Protein AF-A0A1F7WEH7-F1 (afdb_monomer_lite)

pLDDT: mean 80.63, std 25.45, range [29.42, 98.88]

Secondary structure (DSSP, 8-state):
--EEEEEEEEESSTTS-EEEEEEEEE-TTS-EEEEEEEE--GGG---HHHHHHTGGGSTTSPP--SSHHHHHHHHHHHHHHH-TTEEEEESSTTTTHHHHHHHHHHTTSS-TT-S-SS-EEHHHHHHHTTS-TT-SHHHHHHTTPPPPPSS----------------PPPPPTTSSSSS--------------------S----

Sequence (204 aa):
MKKVFSFDAETNGLWGKAFAIGALVYDEQGVEIARFVGRLPDTEVTDAWVRENVLPKIGDIPVTHADYDELLASFAEFYKANKMDADVIVHMGFIVEVKTLRDLHAAGLIGDWDAPYPLLDVSGNLQQAGEDPTSVDGYVKKHELSVGECGRRNAQPALRLRRRSRRLPPPDPQQVAHRSLGELHQQKPSARPSGTALSLFAQK

Structure (mmCIF, N/CA/C/O backbone):
data_AF-A0A1F7WEH7-F1
#
_entry.id   AF-A0A1F7WEH7-F1
#
loop_
_atom_site.group_PDB
_atom_site.id
_atom_site.type_symbol
_atom_site.label_atom_id
_atom_site.label_alt_id
_atom_site.label_comp_id
_atom_site.label_asym_id
_atom_site.label_entity_id
_atom_site.label_seq_id
_atom_site.pdbx_PDB_ins_code
_atom_site.Cartn_x
_atom_site.Cartn_y
_atom_site.Cartn_z
_atom_site.occupancy
_atom_site.B_iso_or_equiv
_atom_site.auth_seq_id
_atom_site.auth_comp_id
_atom_site.auth_asym_id
_atom_site.auth_atom_id
_atom_site.pdbx_PDB_model_num
ATOM 1 N N . MET A 1 1 ? -11.646 -2.246 20.537 1.00 76.00 1 MET A N 1
ATOM 2 C CA . MET A 1 1 ? -11.508 -1.912 19.102 1.00 76.00 1 MET A CA 1
ATOM 3 C C . MET A 1 1 ? -11.639 -3.193 18.304 1.00 76.00 1 MET A C 1
ATOM 5 O O . MET A 1 1 ? -11.680 -4.239 18.931 1.00 76.00 1 MET A O 1
ATOM 9 N N . LYS A 1 2 ? -11.769 -3.134 16.981 1.00 90.12 2 LYS A N 1
ATOM 10 C CA . LYS A 1 2 ? -11.495 -4.300 16.135 1.00 90.12 2 LYS A CA 1
ATOM 11 C C . LYS A 1 2 ? -9.993 -4.389 15.862 1.00 90.12 2 LYS A C 1
ATOM 13 O O . LYS A 1 2 ? -9.277 -3.416 16.095 1.00 90.12 2 LYS A O 1
ATOM 18 N N . LYS A 1 3 ? -9.542 -5.536 15.358 1.00 96.62 3 LYS A N 1
ATOM 19 C CA . LYS A 1 3 ? -8.229 -5.681 14.732 1.00 96.62 3 LYS A CA 1
ATOM 20 C C . LYS A 1 3 ? -8.086 -4.660 13.599 1.00 96.62 3 LYS A C 1
ATOM 22 O O . LYS A 1 3 ? -9.025 -4.470 12.829 1.00 96.62 3 LYS A O 1
ATOM 27 N N . VAL A 1 4 ? -6.927 -4.023 13.485 1.00 97.94 4 VAL A N 1
ATOM 28 C CA . VAL A 1 4 ? -6.639 -3.029 12.441 1.00 97.94 4 VAL A CA 1
ATOM 29 C C . VAL A 1 4 ? -5.527 -3.552 11.549 1.00 97.94 4 VAL A C 1
ATOM 31 O O . VAL A 1 4 ? -4.489 -3.980 12.046 1.00 97.94 4 VAL A O 1
ATOM 34 N N . PHE A 1 5 ? -5.736 -3.501 10.238 1.00 98.25 5 PHE A N 1
ATOM 35 C CA . PHE A 1 5 ? -4.710 -3.740 9.228 1.00 98.25 5 PHE A CA 1
ATOM 36 C C . PHE A 1 5 ? -4.467 -2.415 8.512 1.00 98.25 5 PHE A C 1
ATOM 38 O O . PHE A 1 5 ? -5.355 -1.935 7.817 1.00 98.25 5 PHE A O 1
ATOM 45 N N . SER A 1 6 ? -3.278 -1.839 8.648 1.00 97.75 6 SER A N 1
ATOM 46 C CA . SER A 1 6 ? -2.877 -0.647 7.898 1.00 97.75 6 SER A CA 1
ATOM 47 C C . SER A 1 6 ? -1.813 -1.005 6.873 1.00 97.75 6 SER A C 1
ATOM 49 O O . SER A 1 6 ? -0.911 -1.785 7.189 1.00 97.75 6 SER A O 1
ATOM 51 N N . PHE A 1 7 ? -1.897 -0.441 5.672 1.00 98.31 7 PHE A N 1
ATOM 52 C CA . PHE A 1 7 ? -0.802 -0.492 4.709 1.00 98.31 7 PHE A CA 1
ATOM 53 C C . PHE A 1 7 ? -0.679 0.801 3.916 1.00 98.31 7 PHE A C 1
ATOM 55 O O . PHE A 1 7 ? -1.634 1.563 3.801 1.00 98.31 7 PHE A O 1
ATOM 62 N N . ASP A 1 8 ? 0.520 1.009 3.397 1.00 97.31 8 ASP A N 1
ATOM 63 C CA . ASP A 1 8 ? 0.939 2.186 2.648 1.00 97.31 8 ASP A CA 1
ATOM 64 C C . ASP A 1 8 ? 1.973 1.747 1.604 1.00 97.31 8 ASP A C 1
ATOM 66 O O . ASP A 1 8 ? 2.744 0.803 1.850 1.00 97.31 8 ASP A O 1
ATOM 70 N N . ALA A 1 9 ? 1.966 2.374 0.429 1.00 97.62 9 ALA A N 1
ATOM 71 C CA . ALA A 1 9 ? 2.903 2.052 -0.636 1.00 97.62 9 ALA A CA 1
ATOM 72 C C . ALA A 1 9 ? 3.559 3.290 -1.255 1.00 97.62 9 ALA A C 1
ATOM 74 O O . ALA A 1 9 ? 2.914 4.269 -1.602 1.00 97.62 9 ALA A O 1
ATOM 75 N N . GLU A 1 10 ? 4.853 3.181 -1.539 1.00 97.44 10 GLU A N 1
ATOM 76 C CA . GLU A 1 10 ? 5.558 4.151 -2.373 1.00 97.44 10 GLU A CA 1
ATOM 77 C C . GLU A 1 10 ? 5.543 3.666 -3.823 1.00 97.44 10 GLU A C 1
ATOM 79 O O . GLU A 1 10 ? 5.861 2.505 -4.108 1.00 97.44 10 GLU A O 1
ATOM 84 N N . THR A 1 11 ? 5.175 4.543 -4.760 1.00 97.38 11 THR A N 1
ATOM 85 C CA . THR A 1 11 ? 4.950 4.187 -6.173 1.00 97.38 11 THR A CA 1
ATOM 86 C C . THR A 1 11 ? 5.841 4.955 -7.138 1.00 97.38 11 THR A C 1
ATOM 88 O O . THR A 1 11 ? 6.235 6.094 -6.898 1.00 97.38 11 THR A O 1
ATOM 91 N N . ASN A 1 12 ? 6.192 4.307 -8.252 1.00 96.25 12 ASN A N 1
ATOM 92 C CA . ASN A 1 12 ? 7.023 4.874 -9.311 1.00 96.25 12 ASN A CA 1
ATOM 93 C C . ASN A 1 12 ? 6.237 5.928 -10.120 1.00 96.25 12 ASN A C 1
ATOM 95 O O . ASN A 1 12 ? 5.736 5.659 -11.213 1.00 96.25 12 ASN A O 1
ATOM 99 N N . GLY A 1 13 ? 6.089 7.110 -9.525 1.00 95.56 13 GLY A N 1
ATOM 100 C CA . GLY A 1 13 ? 5.120 8.130 -9.905 1.00 95.56 13 GLY A CA 1
ATOM 101 C C . GLY A 1 13 ? 3.725 7.783 -9.377 1.00 95.56 13 GLY A C 1
ATOM 102 O O . GLY A 1 13 ? 3.433 6.626 -9.084 1.00 95.56 13 GLY A O 1
ATOM 103 N N . LEU A 1 14 ? 2.835 8.777 -9.317 1.00 92.81 14 LEU A N 1
ATOM 104 C CA . LEU A 1 14 ? 1.497 8.646 -8.716 1.00 92.81 14 LEU A CA 1
ATOM 105 C C . LEU A 1 14 ? 0.662 7.480 -9.289 1.00 92.81 14 LEU A C 1
ATOM 107 O O . LEU A 1 14 ? -0.150 6.897 -8.586 1.00 92.81 14 LEU A O 1
ATOM 111 N N . TRP A 1 15 ? 0.863 7.128 -10.561 1.00 94.19 15 TRP A N 1
ATOM 112 C CA . TRP A 1 15 ? 0.120 6.071 -11.263 1.00 94.19 15 TRP A CA 1
ATOM 113 C C . TRP A 1 15 ? 0.929 4.779 -11.455 1.00 94.19 15 TRP A C 1
ATOM 115 O O . TRP A 1 15 ? 0.491 3.865 -12.157 1.00 94.19 15 TRP A O 1
ATOM 125 N N . GLY A 1 16 ? 2.141 4.721 -10.904 1.00 95.62 16 GLY A N 1
ATOM 126 C CA . GLY A 1 16 ? 3.114 3.672 -11.170 1.00 95.62 16 GLY A CA 1
ATOM 127 C C . GLY A 1 16 ? 2.921 2.397 -10.360 1.00 95.62 16 GLY A C 1
ATOM 128 O O . GLY A 1 16 ? 2.002 2.237 -9.560 1.00 95.62 16 GLY A O 1
ATOM 129 N N . LYS A 1 17 ? 3.823 1.441 -10.579 1.00 97.56 17 LYS A N 1
ATOM 130 C CA . LYS A 1 17 ? 3.953 0.258 -9.721 1.00 97.56 17 LYS A CA 1
ATOM 131 C C . LYS A 1 17 ? 4.488 0.666 -8.350 1.00 97.56 17 LYS A C 1
ATOM 133 O O . LYS A 1 17 ? 5.338 1.554 -8.267 1.00 97.56 17 LYS A O 1
ATOM 138 N N . ALA A 1 18 ? 4.001 0.003 -7.305 1.00 98.00 18 ALA A N 1
ATOM 139 C CA . ALA A 1 18 ? 4.604 0.108 -5.983 1.00 98.00 18 ALA A CA 1
ATOM 140 C C . ALA A 1 18 ? 6.040 -0.430 -6.035 1.00 98.00 18 ALA A C 1
ATOM 142 O O . ALA A 1 18 ? 6.289 -1.488 -6.609 1.00 98.00 18 ALA A O 1
ATOM 143 N N . PHE A 1 19 ? 6.981 0.301 -5.452 1.00 98.19 19 PHE A N 1
ATOM 144 C CA . PHE A 1 19 ? 8.364 -0.145 -5.284 1.00 98.19 19 PHE A CA 1
ATOM 145 C C . PHE A 1 19 ? 8.735 -0.312 -3.809 1.00 98.19 19 PHE A C 1
ATOM 147 O O . PHE A 1 19 ? 9.750 -0.937 -3.511 1.00 98.19 19 PHE A O 1
ATOM 154 N N . ALA A 1 20 ? 7.909 0.185 -2.887 1.00 98.31 20 ALA A N 1
ATOM 155 C CA . ALA A 1 20 ? 7.947 -0.193 -1.483 1.00 98.31 20 ALA A CA 1
ATOM 156 C C . ALA A 1 20 ? 6.523 -0.329 -0.931 1.00 98.31 20 ALA A C 1
ATOM 158 O O . ALA A 1 20 ? 5.633 0.409 -1.341 1.00 98.31 20 ALA A O 1
ATOM 159 N N . ILE A 1 21 ? 6.306 -1.286 -0.029 1.00 98.50 21 ILE A N 1
ATOM 160 C CA . ILE A 1 21 ? 5.030 -1.517 0.658 1.00 98.50 21 ILE A CA 1
ATOM 161 C C . ILE A 1 21 ? 5.325 -1.766 2.137 1.00 98.50 21 ILE A C 1
ATOM 163 O O . ILE A 1 21 ? 6.075 -2.686 2.484 1.00 98.50 21 ILE A O 1
ATOM 167 N N . GLY A 1 22 ? 4.717 -0.971 3.011 1.00 97.88 22 GLY A N 1
ATOM 168 C CA . GLY A 1 22 ? 4.713 -1.181 4.454 1.00 97.88 22 GLY A CA 1
ATOM 169 C C . GLY A 1 22 ? 3.333 -1.626 4.921 1.00 97.88 22 GLY A C 1
ATOM 170 O O . GLY A 1 22 ? 2.327 -1.096 4.462 1.00 97.88 22 GLY A O 1
ATOM 171 N N . ALA A 1 23 ? 3.263 -2.585 5.846 1.00 98.25 23 ALA A N 1
ATOM 172 C CA . ALA A 1 23 ? 2.001 -2.917 6.503 1.00 98.25 23 ALA A CA 1
ATOM 173 C C . ALA A 1 23 ? 2.189 -3.289 7.972 1.00 98.25 23 ALA A C 1
ATOM 175 O O . ALA A 1 23 ? 3.187 -3.905 8.358 1.00 98.25 23 ALA A O 1
ATOM 176 N N . LEU A 1 24 ? 1.199 -2.934 8.785 1.00 97.62 24 LEU A N 1
ATOM 177 C CA . LEU A 1 24 ? 1.147 -3.204 10.216 1.00 97.62 24 LEU A CA 1
ATOM 178 C C . LEU A 1 24 ? -0.229 -3.737 10.591 1.00 97.62 24 LEU A C 1
ATOM 180 O O . LEU A 1 24 ? -1.253 -3.295 10.071 1.00 97.62 24 LEU A O 1
ATOM 184 N N . VAL A 1 25 ? -0.245 -4.675 11.531 1.00 98.19 25 VAL A N 1
ATOM 185 C CA . VAL A 1 25 ? -1.473 -5.265 12.054 1.00 98.19 25 VAL A CA 1
ATOM 186 C C . VAL A 1 25 ? -1.475 -5.111 13.561 1.00 98.19 25 VAL A C 1
ATOM 188 O O . VAL A 1 25 ? -0.535 -5.549 14.225 1.00 98.19 25 VAL A O 1
ATOM 191 N N . TYR A 1 26 ? -2.541 -4.524 14.088 1.00 97.12 26 TYR A N 1
ATOM 192 C CA . TYR A 1 26 ? -2.755 -4.327 15.515 1.00 97.12 26 TYR A CA 1
ATOM 193 C C . TYR A 1 26 ? -3.968 -5.126 15.987 1.00 97.12 26 TYR A C 1
ATOM 195 O O . TYR A 1 26 ? -4.974 -5.203 15.278 1.00 97.12 26 TYR A O 1
ATOM 203 N N . ASP A 1 27 ? -3.877 -5.724 17.173 1.00 96.88 27 ASP A N 1
ATOM 204 C CA . ASP A 1 27 ? -5.016 -6.369 17.832 1.00 96.88 27 ASP A CA 1
ATOM 205 C C . ASP A 1 27 ? -5.968 -5.350 18.487 1.00 96.88 27 ASP A C 1
ATOM 207 O O . ASP A 1 27 ? -5.765 -4.134 18.445 1.00 96.88 27 ASP A O 1
ATOM 211 N N . GLU A 1 28 ? -7.035 -5.840 19.118 1.00 95.44 28 GLU A N 1
ATOM 212 C CA . GLU A 1 28 ? -8.048 -4.998 19.754 1.00 95.44 28 GLU A CA 1
ATOM 213 C C . GLU A 1 28 ? -7.534 -4.221 20.979 1.00 95.44 28 GLU A C 1
ATOM 215 O O . GLU A 1 28 ? -8.236 -3.319 21.459 1.00 95.44 28 GLU A O 1
ATOM 220 N N . GLN A 1 29 ? -6.351 -4.576 21.494 1.00 94.94 29 GLN A N 1
ATOM 221 C CA . GLN A 1 29 ? -5.658 -3.905 22.594 1.00 94.94 29 GLN A CA 1
ATOM 222 C C . GLN A 1 29 ? -4.638 -2.871 22.092 1.00 94.94 29 GLN A C 1
ATOM 224 O O . GLN A 1 29 ? -4.036 -2.174 22.910 1.00 94.94 29 GLN A O 1
ATOM 229 N N . GLY A 1 30 ? -4.465 -2.733 20.774 1.00 91.81 30 GLY A N 1
ATOM 230 C CA . GLY A 1 30 ? -3.494 -1.822 20.175 1.00 91.81 30 GLY A CA 1
ATOM 231 C C . GLY A 1 30 ? -2.062 -2.359 20.199 1.00 91.81 30 GLY A C 1
ATOM 232 O O . GLY A 1 30 ? -1.117 -1.578 20.092 1.00 91.81 30 GLY A O 1
ATOM 233 N N . VAL A 1 31 ? -1.874 -3.674 20.343 1.00 94.50 31 VAL A N 1
ATOM 234 C CA . VAL A 1 31 ? -0.556 -4.314 20.254 1.00 94.50 31 VAL A CA 1
ATOM 235 C C . VAL A 1 31 ? -0.275 -4.690 18.803 1.00 94.50 31 VAL A C 1
ATOM 237 O O . VAL A 1 31 ? -1.109 -5.305 18.144 1.00 94.50 31 VAL A O 1
ATOM 240 N N . GLU A 1 32 ? 0.908 -4.333 18.296 1.00 95.69 32 GLU A N 1
ATOM 241 C CA . GLU A 1 32 ? 1.370 -4.769 16.972 1.00 95.69 32 GLU A CA 1
ATOM 242 C C . GLU A 1 32 ? 1.597 -6.291 16.981 1.00 95.69 32 GLU A C 1
ATOM 244 O O . GLU A 1 32 ? 2.460 -6.790 17.707 1.00 95.69 32 GLU A O 1
ATOM 249 N N . ILE A 1 33 ? 0.835 -7.027 16.171 1.00 97.00 33 ILE A N 1
ATOM 250 C CA . ILE A 1 33 ? 0.870 -8.497 16.090 1.00 97.00 33 ILE A CA 1
ATOM 251 C C . ILE A 1 33 ? 1.478 -9.022 14.785 1.00 97.00 33 ILE A C 1
ATOM 253 O O . ILE A 1 33 ? 1.876 -10.185 14.727 1.00 97.00 33 ILE A O 1
ATOM 257 N N . ALA A 1 34 ? 1.571 -8.189 13.745 1.00 97.75 34 ALA A N 1
ATOM 258 C CA . ALA A 1 34 ? 2.250 -8.534 12.499 1.00 97.75 34 ALA A CA 1
ATOM 259 C C . ALA A 1 34 ? 2.756 -7.287 11.761 1.00 97.75 34 ALA A C 1
ATOM 261 O O . ALA A 1 34 ? 2.193 -6.199 11.887 1.00 97.75 34 ALA A O 1
ATOM 262 N N . ARG A 1 35 ? 3.809 -7.472 10.958 1.00 97.56 35 ARG A N 1
ATOM 263 C CA . ARG A 1 35 ? 4.465 -6.426 10.167 1.00 97.56 35 ARG A CA 1
ATOM 264 C C . ARG A 1 35 ? 4.951 -6.981 8.834 1.00 97.56 35 ARG A C 1
ATOM 266 O O . ARG A 1 35 ? 5.485 -8.089 8.793 1.00 97.56 35 ARG A O 1
ATOM 273 N N . PHE A 1 36 ? 4.837 -6.173 7.787 1.00 98.25 36 PHE A N 1
ATOM 274 C CA . PHE A 1 36 ? 5.428 -6.406 6.474 1.00 98.25 36 PHE A CA 1
ATOM 275 C C . PHE A 1 36 ? 6.241 -5.189 6.035 1.00 98.25 36 PHE A C 1
ATOM 277 O O . PHE A 1 36 ? 5.815 -4.053 6.240 1.00 98.25 36 PHE A O 1
ATOM 284 N N . VAL A 1 37 ? 7.401 -5.440 5.427 1.00 97.81 37 VAL A N 1
ATOM 285 C CA . VAL A 1 37 ? 8.228 -4.418 4.775 1.00 97.81 37 VAL A CA 1
ATOM 286 C C . VAL A 1 37 ? 8.774 -5.007 3.476 1.00 97.81 37 VAL A C 1
ATOM 288 O O . VAL A 1 37 ? 9.642 -5.884 3.485 1.00 97.81 37 VAL A O 1
ATOM 291 N N . GLY A 1 38 ? 8.245 -4.531 2.357 1.00 97.88 38 GLY A N 1
ATOM 292 C CA . GLY A 1 38 ? 8.661 -4.894 1.010 1.00 97.88 38 GLY A CA 1
ATOM 293 C C . GLY A 1 38 ? 9.317 -3.706 0.315 1.00 97.88 38 GLY A C 1
ATOM 294 O O . GLY A 1 38 ? 8.774 -2.609 0.378 1.00 97.88 38 GLY A O 1
ATOM 295 N N . ARG A 1 39 ? 10.464 -3.901 -0.342 1.00 98.06 39 ARG A N 1
ATOM 296 C CA . ARG A 1 39 ? 11.134 -2.870 -1.146 1.00 98.06 39 ARG A CA 1
ATOM 297 C C . ARG A 1 39 ? 11.900 -3.496 -2.312 1.00 98.06 39 ARG A C 1
ATOM 299 O O . ARG A 1 39 ? 12.608 -4.486 -2.113 1.00 98.06 39 ARG A O 1
ATOM 306 N N . LEU A 1 40 ? 11.769 -2.890 -3.489 1.00 98.31 40 LEU A N 1
ATOM 307 C CA . LEU A 1 40 ? 12.516 -3.197 -4.711 1.00 98.31 40 LEU A CA 1
ATOM 308 C C . LEU A 1 40 ? 13.846 -2.429 -4.774 1.00 98.31 40 LEU A C 1
ATOM 310 O O . LEU A 1 40 ? 14.005 -1.421 -4.079 1.00 98.31 40 LEU A O 1
ATOM 314 N N . PRO A 1 41 ? 14.801 -2.851 -5.622 1.00 97.94 41 PRO A N 1
ATOM 315 C CA . PRO A 1 41 ? 15.996 -2.067 -5.898 1.00 97.94 41 PRO A CA 1
ATOM 316 C C . PRO A 1 41 ? 15.649 -0.689 -6.479 1.00 97.94 41 PRO A C 1
ATOM 318 O O . PRO A 1 41 ? 14.738 -0.561 -7.295 1.00 97.94 41 PRO A O 1
ATOM 321 N N . ASP A 1 42 ? 16.441 0.334 -6.150 1.00 97.06 42 ASP A N 1
ATOM 322 C CA . ASP A 1 42 ? 16.251 1.702 -6.666 1.00 97.06 42 ASP A CA 1
ATOM 323 C C . ASP A 1 42 ? 16.300 1.781 -8.203 1.00 97.06 42 ASP A C 1
ATOM 325 O O . ASP A 1 42 ? 15.761 2.713 -8.802 1.00 97.06 42 ASP A O 1
ATOM 329 N N . THR A 1 43 ? 16.916 0.791 -8.859 1.00 96.06 43 THR A N 1
ATOM 330 C CA . THR A 1 43 ? 16.948 0.667 -10.323 1.00 96.06 43 THR A CA 1
ATOM 331 C C . THR A 1 43 ? 15.566 0.455 -10.944 1.00 96.06 43 THR A C 1
ATOM 333 O O . THR A 1 43 ? 15.386 0.821 -12.103 1.00 96.06 43 THR A O 1
ATOM 336 N N . GLU A 1 44 ? 14.593 -0.058 -10.184 1.00 96.00 44 GLU A N 1
ATOM 337 C CA . GLU A 1 44 ? 13.204 -0.256 -10.628 1.00 96.00 44 GLU A CA 1
ATOM 338 C C . GLU A 1 44 ? 12.370 1.036 -10.589 1.00 96.00 44 GLU A C 1
ATOM 340 O O . GLU A 1 44 ? 11.299 1.123 -11.196 1.00 96.00 44 GLU A O 1
ATOM 345 N N . VAL A 1 45 ? 12.852 2.072 -9.897 1.00 96.88 45 VAL A N 1
ATOM 346 C CA . VAL A 1 45 ? 12.205 3.387 -9.868 1.00 96.88 45 VAL A CA 1
ATOM 347 C C . VAL A 1 45 ? 12.711 4.194 -11.048 1.00 96.88 45 VAL A C 1
ATOM 349 O O . VAL A 1 45 ? 13.907 4.442 -11.151 1.00 96.88 45 VAL A O 1
ATOM 352 N N . THR A 1 46 ? 11.829 4.634 -11.940 1.00 96.75 46 THR A N 1
ATOM 353 C CA . THR A 1 46 ? 12.191 5.363 -13.171 1.00 96.75 46 THR A CA 1
ATOM 354 C C . THR A 1 46 ? 11.761 6.824 -13.155 1.00 96.75 46 THR A C 1
ATOM 356 O O . THR A 1 46 ? 12.331 7.630 -13.884 1.00 96.75 46 THR A O 1
ATOM 359 N N . ASP A 1 47 ? 10.767 7.168 -12.343 1.00 98.00 47 ASP A N 1
ATOM 360 C CA . ASP A 1 47 ? 10.263 8.524 -12.193 1.00 98.00 47 ASP A CA 1
ATOM 361 C C . ASP A 1 47 ? 11.311 9.429 -11.525 1.00 98.00 47 ASP A C 1
ATOM 363 O O . ASP A 1 47 ? 11.861 9.113 -10.465 1.00 98.00 47 ASP A O 1
ATOM 367 N N . ALA A 1 48 ? 11.611 10.558 -12.171 1.00 97.38 48 ALA A N 1
ATOM 368 C CA . ALA A 1 48 ? 12.646 11.482 -11.714 1.00 97.38 48 ALA A CA 1
ATOM 369 C C . ALA A 1 48 ? 12.270 12.160 -10.391 1.00 97.38 48 ALA A C 1
ATOM 371 O O . ALA A 1 48 ? 13.110 12.283 -9.501 1.00 97.38 48 ALA A O 1
ATOM 372 N N . TRP A 1 49 ? 10.999 12.536 -10.232 1.00 97.00 49 TRP A N 1
ATOM 373 C CA . TRP A 1 49 ? 10.535 13.200 -9.022 1.00 97.00 49 TRP A CA 1
ATOM 374 C C . TRP A 1 49 ? 10.626 12.261 -7.816 1.00 97.00 49 TRP A C 1
ATOM 376 O O . TRP A 1 49 ? 11.112 12.669 -6.761 1.00 97.00 49 TRP A O 1
ATOM 386 N N . VAL A 1 50 ? 10.247 10.989 -7.977 1.00 96.94 50 VAL A N 1
ATOM 387 C CA . VAL A 1 50 ? 10.360 9.968 -6.919 1.00 96.94 50 VAL A CA 1
ATOM 388 C C . VAL A 1 50 ? 11.816 9.720 -6.534 1.00 96.94 50 VAL A C 1
ATOM 390 O O . VAL A 1 50 ? 12.135 9.656 -5.344 1.00 96.94 50 VAL A O 1
ATOM 393 N N . ARG A 1 51 ? 12.723 9.631 -7.514 1.00 97.12 51 ARG A N 1
ATOM 394 C CA . ARG A 1 51 ? 14.162 9.470 -7.248 1.00 97.12 51 ARG A CA 1
ATOM 395 C C . ARG A 1 51 ? 14.735 10.615 -6.415 1.00 97.12 51 ARG A C 1
ATOM 397 O O . ARG A 1 51 ? 15.559 10.374 -5.540 1.00 97.12 51 ARG A O 1
ATOM 404 N N . GLU A 1 52 ? 14.293 11.839 -6.677 1.00 97.25 52 GLU A N 1
ATOM 405 C CA . GLU A 1 52 ? 14.781 13.037 -5.991 1.00 97.25 52 GLU A CA 1
ATOM 406 C C . GLU A 1 52 ? 14.138 13.247 -4.612 1.00 97.25 52 GLU A C 1
ATOM 408 O O . GLU A 1 52 ? 14.805 13.722 -3.694 1.00 97.25 52 GLU A O 1
ATOM 413 N N . ASN A 1 53 ? 12.858 12.893 -4.443 1.00 96.00 53 ASN A N 1
ATOM 414 C CA . ASN A 1 53 ? 12.064 13.319 -3.282 1.00 96.00 53 ASN A CA 1
ATOM 415 C C . ASN A 1 53 ? 11.647 12.186 -2.335 1.00 96.00 53 ASN A C 1
ATOM 417 O O . ASN A 1 53 ? 11.355 12.460 -1.166 1.00 96.00 53 ASN A O 1
ATOM 421 N N . VAL A 1 54 ? 11.605 10.938 -2.812 1.00 94.81 54 VAL A N 1
ATOM 422 C CA . VAL A 1 54 ? 11.104 9.782 -2.048 1.00 94.81 54 VAL A CA 1
ATOM 423 C C . VAL A 1 54 ? 12.235 8.828 -1.682 1.00 94.81 54 VAL A C 1
ATOM 425 O O . VAL A 1 54 ? 12.422 8.547 -0.500 1.00 94.81 54 VAL A O 1
ATOM 428 N N . LEU A 1 55 ? 13.050 8.388 -2.651 1.00 95.25 55 LEU A N 1
ATOM 429 C CA . LEU A 1 55 ? 14.148 7.441 -2.390 1.00 95.25 55 LEU A CA 1
ATOM 430 C C . LEU A 1 55 ? 15.087 7.864 -1.244 1.00 95.25 55 LEU A C 1
ATOM 432 O O . LEU A 1 55 ? 15.414 7.008 -0.417 1.00 95.25 55 LEU A O 1
ATOM 436 N N . PRO A 1 56 ? 15.476 9.151 -1.103 1.00 95.25 56 PRO A N 1
ATOM 437 C CA . PRO A 1 56 ? 16.323 9.572 0.011 1.00 95.25 56 PRO A CA 1
ATOM 438 C C . PRO A 1 56 ? 15.672 9.388 1.388 1.00 95.25 56 PRO A C 1
ATOM 440 O O . PRO A 1 56 ? 16.382 9.214 2.374 1.00 95.25 56 PRO A O 1
ATOM 443 N N . LYS A 1 57 ? 14.334 9.425 1.469 1.00 93.38 57 LYS A N 1
ATOM 444 C CA . LYS A 1 57 ? 13.579 9.323 2.728 1.00 93.38 57 LYS A CA 1
ATOM 445 C C . LYS A 1 57 ? 13.409 7.888 3.207 1.00 93.38 57 LYS A C 1
ATOM 447 O O . LYS A 1 57 ? 13.258 7.675 4.402 1.00 93.38 57 LYS A O 1
ATOM 452 N N . ILE A 1 58 ? 13.450 6.929 2.286 1.00 91.88 58 ILE A N 1
ATOM 453 C CA . ILE A 1 58 ? 13.300 5.504 2.592 1.00 91.88 58 ILE A CA 1
ATOM 454 C C . ILE A 1 58 ? 14.628 4.741 2.523 1.00 91.88 58 ILE A C 1
ATOM 456 O O . ILE A 1 58 ? 14.639 3.514 2.553 1.00 91.88 58 ILE A O 1
ATOM 460 N N . GLY A 1 59 ? 15.755 5.446 2.372 1.00 90.38 59 GLY A N 1
ATOM 461 C CA . GLY A 1 59 ? 17.072 4.863 2.102 1.00 90.38 59 GLY A CA 1
ATOM 462 C C . GLY A 1 59 ? 17.552 3.842 3.140 1.00 90.38 59 GLY A C 1
ATOM 463 O O . GLY A 1 59 ? 18.354 2.975 2.804 1.00 90.38 59 GLY A O 1
ATOM 464 N N . ASP A 1 60 ? 17.040 3.900 4.368 1.00 90.69 60 ASP A N 1
ATOM 465 C CA . ASP A 1 60 ? 17.347 2.976 5.461 1.00 90.69 60 ASP A CA 1
ATOM 466 C C . ASP A 1 60 ? 16.495 1.694 5.468 1.00 90.69 60 ASP A C 1
ATOM 468 O O . ASP A 1 60 ? 16.809 0.752 6.201 1.00 90.69 60 ASP A O 1
ATOM 472 N N . ILE A 1 61 ? 15.460 1.611 4.628 1.00 91.88 61 ILE A N 1
ATOM 473 C CA . ILE A 1 61 ? 14.672 0.393 4.430 1.00 91.88 61 ILE A CA 1
ATOM 474 C C . ILE A 1 61 ? 15.474 -0.582 3.553 1.00 91.88 61 ILE A C 1
ATOM 476 O O . ILE A 1 61 ? 15.826 -0.230 2.430 1.00 91.88 61 ILE A O 1
ATOM 480 N N . PRO A 1 62 ? 15.763 -1.820 3.983 1.00 94.31 62 PRO A N 1
ATOM 481 C CA . PRO A 1 62 ? 16.507 -2.761 3.150 1.00 94.31 62 PRO A CA 1
ATOM 482 C C . PRO A 1 62 ? 15.721 -3.135 1.886 1.00 94.31 62 PRO A C 1
ATOM 484 O O . PRO A 1 62 ? 14.501 -3.273 1.926 1.00 94.31 62 PRO A O 1
ATOM 487 N N . VAL A 1 63 ? 16.426 -3.356 0.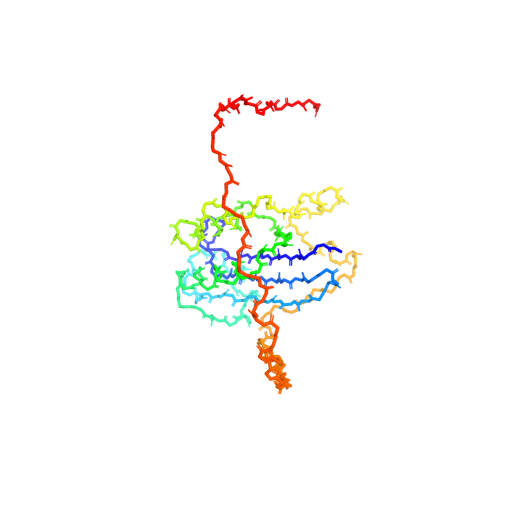775 1.00 97.50 63 VAL A N 1
ATOM 488 C CA . VAL A 1 63 ? 15.853 -4.015 -0.410 1.00 97.50 63 VAL A CA 1
ATOM 489 C C . VAL A 1 63 ? 15.557 -5.471 -0.046 1.00 97.50 63 VAL A C 1
ATOM 491 O O . VAL A 1 63 ? 16.444 -6.173 0.441 1.00 97.50 63 VAL A O 1
ATOM 494 N N . THR A 1 64 ? 14.316 -5.916 -0.247 1.00 98.12 64 THR A N 1
ATOM 495 C CA . THR A 1 64 ? 13.846 -7.241 0.199 1.00 98.12 64 THR A CA 1
ATOM 496 C C . THR A 1 64 ? 13.395 -8.162 -0.928 1.00 98.12 64 THR A C 1
ATOM 498 O O . THR A 1 64 ? 13.350 -9.369 -0.708 1.00 98.12 64 THR A O 1
ATOM 501 N N . HIS A 1 65 ? 13.080 -7.628 -2.108 1.00 98.38 65 HIS A N 1
ATOM 502 C CA . HIS A 1 65 ? 12.596 -8.398 -3.259 1.00 98.38 65 HIS A CA 1
ATOM 503 C C . HIS A 1 65 ? 13.335 -7.951 -4.519 1.00 98.38 65 HIS A C 1
ATOM 505 O O . HIS A 1 65 ? 13.765 -6.797 -4.590 1.00 98.38 65 HIS A O 1
ATOM 511 N N . ALA A 1 66 ? 13.518 -8.852 -5.486 1.00 97.31 66 ALA A N 1
ATOM 512 C CA . ALA A 1 66 ? 14.253 -8.538 -6.708 1.00 97.31 66 ALA A CA 1
ATOM 513 C C . ALA A 1 66 ? 13.383 -7.795 -7.728 1.00 97.31 66 ALA A C 1
ATOM 515 O O . ALA A 1 66 ? 13.870 -6.887 -8.401 1.00 97.31 66 ALA A O 1
ATOM 516 N N . ASP A 1 67 ? 12.103 -8.160 -7.811 1.00 97.94 67 ASP A N 1
ATOM 517 C CA . ASP A 1 67 ? 11.160 -7.620 -8.783 1.00 97.94 67 ASP A CA 1
ATOM 518 C C . ASP A 1 67 ? 9.743 -7.440 -8.214 1.00 97.94 67 ASP A C 1
ATOM 520 O O . ASP A 1 67 ? 9.424 -7.802 -7.076 1.00 97.94 67 ASP A O 1
ATOM 524 N N . TYR A 1 68 ? 8.892 -6.813 -9.026 1.00 98.38 68 TYR A N 1
ATOM 525 C CA . TYR A 1 68 ? 7.536 -6.448 -8.640 1.00 98.38 68 TYR A CA 1
ATOM 526 C C . TYR A 1 68 ? 6.626 -7.651 -8.376 1.00 98.38 68 TYR A C 1
ATOM 528 O O . TYR A 1 68 ? 5.779 -7.580 -7.486 1.00 98.38 68 TYR A O 1
ATOM 536 N N . ASP A 1 69 ? 6.797 -8.746 -9.114 1.00 98.50 69 ASP A N 1
ATOM 537 C CA . ASP A 1 69 ? 5.936 -9.919 -8.979 1.00 98.50 69 ASP A CA 1
ATOM 538 C C . ASP A 1 69 ? 6.247 -10.643 -7.661 1.00 98.50 69 ASP A C 1
ATOM 540 O O . ASP A 1 69 ? 5.327 -11.021 -6.931 1.00 98.50 69 ASP A O 1
ATOM 544 N N . GLU A 1 70 ? 7.530 -10.742 -7.291 1.00 98.50 70 GLU A N 1
ATOM 545 C CA . GLU A 1 70 ? 7.959 -11.237 -5.979 1.00 98.50 70 GLU A CA 1
ATOM 546 C C . GLU A 1 70 ? 7.418 -10.374 -4.830 1.00 98.50 70 GLU A C 1
ATOM 548 O O . GLU A 1 70 ? 6.899 -10.907 -3.843 1.00 98.50 70 GLU A O 1
ATOM 553 N N . LEU A 1 71 ? 7.507 -9.044 -4.955 1.00 98.75 71 LEU A N 1
ATOM 554 C CA . LEU A 1 71 ? 6.980 -8.110 -3.957 1.00 98.75 71 LEU A CA 1
ATOM 555 C C . LEU A 1 71 ? 5.468 -8.285 -3.773 1.00 98.75 71 LEU A C 1
ATOM 557 O O . LEU A 1 71 ? 4.995 -8.398 -2.638 1.00 98.75 71 LEU A O 1
ATOM 561 N N . LEU A 1 72 ? 4.711 -8.331 -4.873 1.00 98.75 72 LEU A N 1
ATOM 562 C CA . LEU A 1 72 ? 3.264 -8.517 -4.829 1.00 98.75 72 LEU A CA 1
ATOM 563 C C . LEU A 1 72 ? 2.882 -9.875 -4.243 1.00 98.75 72 LEU A C 1
ATOM 565 O O . LEU A 1 72 ? 1.988 -9.931 -3.401 1.00 98.75 72 LEU A O 1
ATOM 569 N N . ALA A 1 73 ? 3.556 -10.958 -4.633 1.00 98.81 73 ALA A N 1
ATOM 570 C CA . ALA A 1 73 ? 3.280 -12.290 -4.102 1.00 98.81 73 ALA A CA 1
ATOM 571 C C . ALA A 1 73 ? 3.513 -12.349 -2.585 1.00 98.81 73 ALA A C 1
ATOM 573 O O . ALA A 1 73 ? 2.657 -12.821 -1.835 1.00 98.81 73 ALA A O 1
ATOM 574 N N . SER A 1 74 ? 4.636 -11.801 -2.118 1.00 98.75 74 SER A N 1
ATOM 575 C CA . SER A 1 74 ? 4.985 -11.738 -0.697 1.00 98.75 74 SER A CA 1
ATOM 576 C C . SER A 1 74 ? 3.988 -10.894 0.107 1.00 98.75 74 SER A C 1
ATOM 578 O O . SER A 1 74 ? 3.505 -11.319 1.163 1.00 98.75 74 SER A O 1
ATOM 580 N N . PHE A 1 75 ? 3.594 -9.731 -0.426 1.00 98.88 75 PHE A N 1
ATOM 581 C CA . PHE A 1 75 ? 2.569 -8.894 0.195 1.00 98.88 75 PHE A CA 1
ATOM 582 C C . PHE A 1 75 ? 1.191 -9.571 0.196 1.00 98.88 75 PHE A C 1
ATOM 584 O O . PHE A 1 75 ? 0.482 -9.494 1.197 1.00 98.88 75 PHE A O 1
ATOM 591 N N . ALA A 1 76 ? 0.813 -10.287 -0.868 1.00 98.81 76 ALA A N 1
ATOM 592 C CA . ALA A 1 76 ? -0.453 -11.014 -0.942 1.00 98.81 76 ALA A CA 1
ATOM 593 C C . ALA A 1 76 ? -0.564 -12.096 0.135 1.00 98.81 76 ALA A C 1
ATOM 595 O O . ALA A 1 76 ? -1.620 -12.243 0.755 1.00 98.81 76 ALA A O 1
ATOM 596 N N . GLU A 1 77 ? 0.511 -12.850 0.376 1.00 98.75 77 GLU A N 1
ATOM 597 C CA . GLU A 1 77 ? 0.549 -13.849 1.446 1.00 98.75 77 GLU A CA 1
ATOM 598 C C . GLU A 1 77 ? 0.379 -13.193 2.819 1.00 98.75 77 GLU A C 1
ATOM 600 O O . GLU A 1 77 ? -0.455 -13.631 3.618 1.00 98.75 77 GLU A O 1
ATOM 605 N N . PHE A 1 78 ? 1.085 -12.086 3.069 1.00 98.88 78 PHE A N 1
ATOM 606 C CA . PHE A 1 78 ? 0.908 -11.313 4.296 1.00 98.88 78 PHE A CA 1
ATOM 607 C C . PHE A 1 78 ? -0.526 -10.780 4.445 1.00 98.88 78 PHE A C 1
ATOM 609 O O . PHE A 1 78 ? -1.128 -10.898 5.516 1.00 98.88 78 PHE A O 1
ATOM 616 N N . TYR A 1 79 ? -1.088 -10.223 3.372 1.00 98.69 79 TYR A N 1
ATOM 617 C CA . TYR A 1 79 ? -2.435 -9.670 3.327 1.00 98.69 79 TYR A CA 1
ATOM 618 C C . TYR A 1 79 ? -3.486 -10.740 3.646 1.00 98.69 79 TYR A C 1
ATOM 620 O O . TYR A 1 79 ? -4.267 -10.584 4.586 1.00 98.69 79 TYR A O 1
ATOM 628 N N . LYS A 1 80 ? -3.464 -11.879 2.942 1.00 98.38 80 LYS A N 1
ATOM 629 C CA . LYS A 1 80 ? -4.403 -12.993 3.163 1.00 98.38 80 LYS A CA 1
ATOM 630 C C . LYS A 1 80 ? -4.303 -13.566 4.574 1.00 98.38 80 LYS A C 1
ATOM 632 O O . LYS A 1 80 ? -5.334 -13.859 5.176 1.00 98.38 80 LYS A O 1
ATOM 637 N N . ALA A 1 81 ? -3.091 -13.677 5.120 1.00 98.31 81 ALA A N 1
ATOM 638 C CA . ALA A 1 81 ? -2.879 -14.182 6.474 1.00 98.31 81 ALA A CA 1
ATOM 639 C C . ALA A 1 81 ? -3.476 -13.272 7.564 1.00 98.31 81 ALA A C 1
ATOM 641 O O . ALA A 1 81 ? -3.762 -13.745 8.664 1.00 98.31 81 ALA A O 1
ATOM 642 N N . ASN A 1 82 ? -3.671 -11.979 7.279 1.00 98.25 82 ASN A N 1
ATOM 643 C CA . ASN A 1 82 ? -3.992 -10.990 8.307 1.00 98.25 82 ASN A CA 1
ATOM 644 C C . ASN A 1 82 ? -5.300 -10.217 8.103 1.00 98.25 82 ASN A C 1
ATOM 646 O O . ASN A 1 82 ? -5.814 -9.684 9.084 1.00 98.25 82 ASN A O 1
ATOM 650 N N . LYS A 1 83 ? -5.868 -10.165 6.897 1.00 96.06 83 LYS A N 1
ATOM 651 C CA . LYS A 1 83 ? -7.060 -9.348 6.597 1.00 96.06 83 LYS A CA 1
ATOM 652 C C . LYS A 1 83 ? -8.346 -9.803 7.294 1.00 96.06 83 LYS A C 1
ATOM 654 O O . LYS A 1 83 ? -9.265 -9.008 7.453 1.00 96.06 83 LYS A O 1
ATOM 659 N N . MET A 1 84 ? -8.438 -11.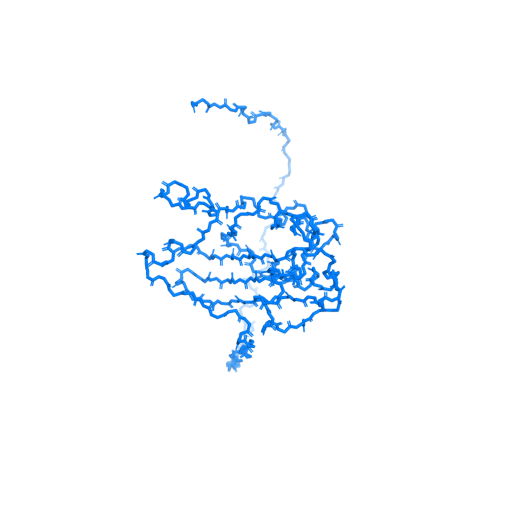083 7.667 1.00 94.81 84 MET A N 1
ATOM 660 C CA . MET A 1 84 ? -9.652 -11.631 8.275 1.00 94.81 84 MET A CA 1
ATOM 661 C C . MET A 1 84 ? -9.958 -10.916 9.591 1.00 94.81 84 MET A C 1
ATOM 663 O O . MET A 1 84 ? -9.065 -10.744 10.426 1.00 94.81 84 MET A O 1
ATOM 667 N N . ASP A 1 85 ? -11.220 -10.503 9.729 1.00 93.81 85 ASP A N 1
ATOM 668 C CA . ASP A 1 85 ? -11.777 -9.771 10.872 1.00 93.81 85 ASP A CA 1
ATOM 669 C C . ASP A 1 85 ? -11.061 -8.448 11.208 1.00 93.81 85 ASP A C 1
ATOM 671 O O . ASP A 1 85 ? -11.239 -7.904 12.299 1.00 93.81 85 ASP A O 1
ATOM 675 N N . ALA A 1 86 ? -10.273 -7.910 10.269 1.00 97.06 86 ALA A N 1
ATOM 676 C CA . ALA A 1 86 ? -9.594 -6.631 10.413 1.00 97.06 86 ALA A CA 1
ATOM 677 C C . ALA A 1 86 ? -10.358 -5.504 9.709 1.00 97.06 86 ALA A C 1
ATOM 679 O O . ALA A 1 86 ? -10.837 -5.666 8.585 1.00 97.06 86 ALA A O 1
ATOM 680 N N . ASP A 1 87 ? -10.396 -4.333 10.337 1.00 97.38 87 ASP A N 1
ATOM 681 C CA . ASP A 1 87 ? -10.678 -3.091 9.630 1.00 97.38 87 ASP A CA 1
ATOM 682 C C . ASP A 1 87 ? -9.414 -2.718 8.839 1.00 97.38 87 ASP A C 1
ATOM 684 O O . ASP A 1 87 ? -8.352 -2.469 9.420 1.00 97.38 87 ASP A O 1
ATOM 688 N N . VAL A 1 88 ? -9.512 -2.747 7.507 1.00 97.94 88 VAL A N 1
ATOM 689 C CA . VAL A 1 88 ? -8.396 -2.402 6.618 1.00 97.94 88 VAL A CA 1
ATOM 690 C C . VAL A 1 88 ? -8.411 -0.900 6.367 1.00 97.94 88 VAL A C 1
ATOM 692 O O . VAL A 1 88 ? -9.375 -0.377 5.801 1.00 97.94 88 VAL A O 1
ATOM 695 N N . ILE A 1 89 ? -7.345 -0.228 6.796 1.00 97.56 89 ILE A N 1
ATOM 696 C CA . ILE A 1 89 ? -7.199 1.224 6.756 1.00 97.56 89 ILE A CA 1
ATOM 697 C C . ILE A 1 89 ? -6.009 1.641 5.890 1.00 97.56 89 ILE A C 1
ATOM 699 O O . ILE A 1 89 ? -5.008 0.929 5.817 1.00 97.56 89 ILE A O 1
ATOM 703 N N . VAL A 1 90 ? -6.122 2.803 5.256 1.00 97.75 90 VAL A N 1
ATOM 704 C CA . VAL A 1 90 ? -5.082 3.434 4.425 1.00 97.75 90 VAL A CA 1
ATOM 705 C C . VAL A 1 90 ? -5.181 4.955 4.553 1.00 97.75 90 VAL A C 1
ATOM 707 O O . VAL A 1 90 ? -6.223 5.463 4.974 1.00 97.75 90 VAL A O 1
ATOM 710 N N . HIS A 1 91 ? -4.138 5.693 4.174 1.00 96.38 91 HIS A N 1
ATOM 711 C CA . HIS A 1 91 ? -4.176 7.155 4.050 1.00 96.38 91 HIS A CA 1
ATOM 712 C C . HIS A 1 91 ? -3.990 7.531 2.582 1.00 96.38 91 HIS A C 1
ATOM 714 O O . HIS A 1 91 ? -3.010 7.131 1.978 1.00 96.38 91 HIS A O 1
ATOM 720 N N . MET A 1 92 ? -4.939 8.273 2.000 1.00 94.44 92 MET A N 1
ATOM 721 C CA . MET A 1 92 ? -4.902 8.651 0.576 1.00 94.44 92 MET A CA 1
ATOM 722 C C . MET A 1 92 ? -4.926 7.458 -0.402 1.00 94.44 92 MET A C 1
ATOM 724 O O . MET A 1 92 ? -4.317 7.471 -1.474 1.00 94.44 92 MET A O 1
ATOM 728 N N . GLY A 1 93 ? -5.760 6.469 -0.078 1.00 94.38 93 GLY A N 1
ATOM 729 C CA . GLY A 1 93 ? -5.791 5.142 -0.684 1.00 94.38 93 GLY A CA 1
ATOM 730 C C . GLY A 1 93 ? -6.160 5.062 -2.164 1.00 94.38 93 GLY A C 1
ATOM 731 O O . GLY A 1 93 ? -5.851 4.075 -2.832 1.00 94.38 93 GLY A O 1
ATOM 732 N N . PHE A 1 94 ? -6.895 6.048 -2.687 1.00 92.94 94 PHE A N 1
ATOM 733 C CA . PHE A 1 94 ? -7.627 5.890 -3.951 1.00 92.94 94 PHE A CA 1
ATOM 734 C C . PHE A 1 94 ? -6.738 5.614 -5.169 1.00 92.94 94 PHE A C 1
ATOM 736 O O . PHE A 1 94 ? -7.134 4.844 -6.044 1.00 92.94 94 PHE A O 1
ATOM 743 N N . ILE A 1 95 ? -5.565 6.244 -5.252 1.00 94.38 95 ILE A N 1
ATOM 744 C CA . ILE A 1 95 ? -4.686 6.068 -6.415 1.00 94.38 95 ILE A CA 1
ATOM 745 C C . ILE A 1 95 ? -3.627 5.000 -6.145 1.00 94.38 95 ILE A C 1
ATOM 747 O O . ILE A 1 95 ? -3.355 4.181 -7.020 1.00 94.38 95 ILE A O 1
ATOM 751 N N . VAL A 1 96 ? -3.062 4.973 -4.943 1.00 95.88 96 VAL A N 1
ATOM 752 C CA . VAL A 1 96 ? -1.861 4.193 -4.642 1.00 95.88 96 VAL A CA 1
ATOM 753 C C . VAL A 1 96 ? -2.217 2.805 -4.094 1.00 95.88 96 VAL A C 1
ATOM 755 O O . VAL A 1 96 ? -1.949 1.781 -4.736 1.00 95.88 96 VAL A O 1
ATOM 758 N N . GLU A 1 97 ? -2.909 2.738 -2.959 1.00 97.81 97 GLU A N 1
ATOM 759 C CA . GLU A 1 97 ? -3.251 1.480 -2.287 1.00 97.81 97 GLU A CA 1
ATOM 760 C C . GLU A 1 97 ? -4.302 0.683 -3.065 1.00 97.81 97 GLU A C 1
ATOM 762 O O . GLU A 1 97 ? -4.185 -0.536 -3.215 1.00 97.81 97 GLU A O 1
ATOM 767 N N . VAL A 1 98 ? -5.304 1.358 -3.637 1.00 97.31 98 VAL A N 1
ATOM 768 C CA . VAL A 1 98 ? -6.306 0.711 -4.496 1.00 97.31 98 VAL A CA 1
ATOM 769 C C . VAL A 1 98 ? -5.653 0.134 -5.747 1.00 97.31 98 VAL A C 1
ATOM 771 O O . VAL A 1 98 ? -6.008 -0.975 -6.148 1.00 97.31 98 VAL A O 1
ATOM 774 N N . LYS A 1 99 ? -4.683 0.824 -6.362 1.00 97.75 99 LYS A N 1
ATOM 775 C CA . LYS A 1 99 ? -3.936 0.255 -7.490 1.00 97.75 99 LYS A CA 1
ATOM 776 C C . LYS A 1 99 ? -3.161 -0.987 -7.057 1.00 97.75 99 LYS A C 1
ATOM 778 O O . LYS A 1 99 ? -3.247 -1.996 -7.745 1.00 97.75 99 LYS A O 1
ATOM 783 N N . THR A 1 100 ? -2.491 -0.952 -5.908 1.00 98.25 100 THR A N 1
ATOM 784 C CA . THR A 1 100 ? -1.779 -2.122 -5.369 1.00 98.25 100 THR A CA 1
ATOM 785 C C . THR A 1 100 ? -2.721 -3.319 -5.203 1.00 98.25 100 THR A C 1
ATOM 787 O O . THR A 1 100 ? -2.417 -4.411 -5.677 1.00 98.25 100 THR A O 1
ATOM 790 N N . LEU A 1 101 ? -3.914 -3.119 -4.631 1.00 98.38 101 LEU A N 1
ATOM 791 C CA . LEU A 1 101 ? -4.937 -4.169 -4.516 1.00 98.38 101 LEU A CA 1
ATOM 792 C C . LEU A 1 101 ? -5.433 -4.670 -5.884 1.00 98.38 101 LEU A C 1
ATOM 794 O O . LEU A 1 101 ? -5.660 -5.867 -6.060 1.00 98.38 101 LEU A O 1
ATOM 798 N N . ARG A 1 102 ? -5.584 -3.775 -6.866 1.00 98.38 102 ARG A N 1
ATOM 799 C CA . ARG A 1 102 ? -5.940 -4.153 -8.242 1.00 98.38 102 ARG A CA 1
ATOM 800 C C . ARG A 1 102 ? -4.845 -4.971 -8.911 1.00 98.38 102 ARG A C 1
ATOM 802 O O . ARG A 1 102 ? -5.174 -5.912 -9.622 1.00 98.38 102 ARG A O 1
ATOM 809 N N . ASP A 1 103 ? -3.581 -4.637 -8.682 1.00 98.62 103 ASP A N 1
ATOM 810 C CA . ASP A 1 103 ? -2.452 -5.377 -9.240 1.00 98.62 103 ASP A CA 1
ATOM 811 C C . ASP A 1 103 ? -2.360 -6.781 -8.624 1.00 98.62 103 ASP A C 1
ATOM 813 O O . ASP A 1 103 ? -2.152 -7.750 -9.351 1.00 98.62 103 ASP A O 1
ATOM 817 N N . LEU A 1 104 ? -2.635 -6.924 -7.318 1.00 98.75 104 LEU A N 1
ATOM 818 C CA . LEU A 1 104 ? -2.780 -8.237 -6.675 1.00 98.75 104 LEU A CA 1
ATOM 819 C C . LEU A 1 104 ? -3.880 -9.086 -7.327 1.00 98.75 104 LEU A C 1
ATOM 821 O O . LEU A 1 104 ? -3.676 -10.273 -7.584 1.00 98.75 104 LEU A O 1
ATOM 825 N N . HIS A 1 105 ? -5.050 -8.491 -7.581 1.00 98.69 105 HIS A N 1
ATOM 826 C CA . HIS A 1 105 ? -6.175 -9.185 -8.218 1.00 98.69 105 HIS A CA 1
ATOM 827 C C . HIS A 1 105 ? -5.860 -9.551 -9.671 1.00 98.69 105 HIS A C 1
ATOM 829 O O . HIS A 1 105 ? -6.048 -10.696 -10.072 1.00 98.69 105 HIS A O 1
ATOM 835 N N . ALA A 1 106 ? -5.295 -8.616 -10.439 1.00 98.62 106 ALA A N 1
ATOM 836 C CA . ALA A 1 106 ? -4.909 -8.834 -11.831 1.00 98.62 106 ALA A CA 1
ATOM 837 C C . ALA A 1 106 ? -3.846 -9.935 -11.984 1.00 98.62 106 ALA A C 1
ATOM 839 O O . ALA A 1 106 ? -3.878 -10.685 -12.958 1.00 98.62 106 ALA A O 1
ATOM 840 N N . ALA A 1 107 ? -2.938 -10.061 -11.012 1.00 98.44 107 ALA A N 1
ATOM 841 C CA . ALA A 1 107 ? -1.946 -11.132 -10.949 1.00 98.44 107 ALA A CA 1
ATOM 842 C C . ALA A 1 107 ? -2.513 -12.476 -10.439 1.00 98.44 107 ALA A C 1
ATOM 844 O O . ALA A 1 107 ? -1.785 -13.465 -10.374 1.00 98.44 107 ALA A O 1
ATOM 845 N N . GLY A 1 108 ? -3.795 -12.539 -10.057 1.00 98.62 108 GLY A N 1
ATOM 846 C CA . GLY A 1 108 ? -4.425 -13.741 -9.502 1.00 98.62 108 GLY A CA 1
ATOM 847 C C . GLY A 1 108 ? -3.942 -14.110 -8.095 1.00 98.62 108 GLY A C 1
ATOM 848 O O . GLY A 1 108 ? -4.122 -15.246 -7.660 1.00 98.62 108 GLY A O 1
ATOM 849 N N . LEU A 1 109 ? -3.317 -13.171 -7.376 1.00 98.75 109 LEU A N 1
ATOM 850 C CA . LEU A 1 109 ? -2.761 -13.391 -6.035 1.00 98.75 109 LEU A CA 1
ATOM 851 C C . LEU A 1 109 ? -3.825 -13.296 -4.929 1.00 98.75 109 LEU A C 1
ATOM 853 O O . LEU A 1 109 ? -3.657 -13.874 -3.846 1.00 98.75 109 LEU A O 1
ATOM 857 N N . ILE A 1 110 ? -4.918 -12.586 -5.224 1.00 98.38 110 ILE A N 1
ATOM 858 C CA . ILE A 1 110 ? -6.139 -12.488 -4.420 1.00 98.38 110 ILE A CA 1
ATOM 859 C C . ILE A 1 110 ? -7.371 -12.714 -5.314 1.00 98.38 110 ILE A C 1
ATOM 861 O O . ILE A 1 110 ? -7.344 -12.397 -6.502 1.00 98.38 110 ILE A O 1
ATOM 865 N N . GLY A 1 111 ? -8.447 -13.266 -4.752 1.00 98.12 111 GLY A N 1
ATOM 866 C CA . GLY A 1 111 ? -9.707 -13.527 -5.453 1.00 98.12 111 GLY A CA 1
ATOM 867 C C . GLY A 1 111 ? -10.653 -12.323 -5.554 1.00 98.12 111 GLY A C 1
ATOM 868 O O . GLY A 1 111 ? -10.413 -11.255 -4.994 1.00 98.12 111 GLY A O 1
ATOM 869 N N . ASP A 1 112 ? -11.785 -12.519 -6.233 1.00 97.31 112 ASP A N 1
ATOM 870 C CA . ASP A 1 112 ? -12.760 -11.457 -6.550 1.00 97.31 112 ASP A CA 1
ATOM 871 C C . ASP A 1 112 ? -13.381 -10.769 -5.323 1.00 97.31 112 ASP A C 1
ATOM 873 O O . ASP A 1 112 ? -13.808 -9.620 -5.398 1.00 97.31 112 ASP A O 1
ATOM 877 N N . TRP A 1 113 ? -13.425 -11.472 -4.191 1.00 95.62 113 TRP A N 1
ATOM 878 C CA . TRP A 1 113 ? -14.000 -10.995 -2.927 1.00 95.62 113 TRP A CA 1
ATOM 879 C C . TRP A 1 113 ? -12.946 -10.770 -1.846 1.00 95.62 113 TRP A C 1
ATOM 881 O O . TRP A 1 113 ? -13.276 -10.622 -0.672 1.00 95.62 113 TRP A O 1
ATOM 891 N N . ASP A 1 114 ? -11.670 -10.797 -2.228 1.00 97.00 114 ASP A N 1
ATOM 892 C CA . ASP A 1 114 ? -10.585 -10.764 -1.264 1.00 97.00 114 ASP A CA 1
ATOM 893 C C . ASP A 1 114 ? -10.136 -9.355 -0.887 1.00 97.00 114 ASP A C 1
ATOM 895 O O . ASP A 1 114 ? -9.542 -9.216 0.182 1.00 97.00 114 ASP A O 1
ATOM 899 N N . ALA A 1 115 ? -10.390 -8.357 -1.735 1.00 96.25 115 ALA A N 1
ATOM 900 C CA . ALA A 1 115 ? -10.087 -6.956 -1.465 1.00 96.25 115 ALA A CA 1
ATOM 901 C C . ALA A 1 115 ? -11.016 -6.387 -0.368 1.00 96.25 115 ALA A C 1
ATOM 903 O O . ALA A 1 115 ? -12.149 -6.851 -0.215 1.00 96.25 115 ALA A O 1
ATOM 904 N N . PRO A 1 116 ? -10.573 -5.373 0.398 1.00 96.00 116 PRO A N 1
ATOM 905 C CA . PRO A 1 116 ? -11.376 -4.817 1.475 1.00 96.00 116 PRO A CA 1
ATOM 906 C C . PRO A 1 116 ? -12.593 -4.078 0.912 1.00 96.00 116 PRO A C 1
ATOM 908 O O . PRO A 1 116 ? -12.478 -3.239 0.017 1.00 96.00 116 PRO A O 1
ATOM 911 N N . TYR A 1 117 ? -13.767 -4.383 1.459 1.00 92.38 117 TYR A N 1
ATOM 912 C CA . TYR A 1 117 ? -15.018 -3.729 1.101 1.00 92.38 117 TYR A CA 1
ATOM 913 C C . TYR A 1 117 ? -15.879 -3.534 2.366 1.00 92.38 117 TYR A C 1
ATOM 915 O O . TYR A 1 117 ? -16.566 -4.472 2.781 1.00 92.38 117 TYR A O 1
ATOM 923 N N . PRO A 1 118 ? -15.836 -2.348 3.010 1.00 93.62 118 PRO A N 1
ATOM 924 C CA . PRO A 1 118 ? -15.146 -1.128 2.572 1.00 93.62 118 PRO A CA 1
ATOM 925 C C . PRO A 1 118 ? -13.626 -1.142 2.826 1.00 93.62 118 PRO A C 1
ATOM 927 O O . PRO A 1 118 ? -13.152 -1.750 3.782 1.00 93.62 118 PRO A O 1
ATOM 930 N N . LEU A 1 119 ? -12.881 -0.403 1.997 1.00 96.31 119 LEU A N 1
ATOM 931 C CA . LEU A 1 119 ? -11.553 0.116 2.338 1.00 96.31 119 LEU A CA 1
ATOM 932 C C . LEU A 1 119 ? -11.739 1.427 3.109 1.00 96.31 119 LEU A C 1
ATOM 934 O O . LEU A 1 119 ? -12.412 2.330 2.608 1.00 96.31 119 LEU A O 1
ATOM 938 N N . LEU A 1 120 ? -11.178 1.534 4.312 1.00 96.94 120 LEU A N 1
ATOM 939 C CA . LEU A 1 120 ? -11.324 2.728 5.141 1.00 96.94 120 LEU A CA 1
ATOM 940 C C . LEU A 1 120 ? -10.167 3.697 4.878 1.00 96.94 120 LEU A C 1
ATOM 942 O O . LEU A 1 120 ? -9.045 3.480 5.328 1.00 96.94 120 LEU A O 1
ATOM 946 N N . ASP A 1 121 ? -10.442 4.776 4.151 1.00 96.50 121 ASP A N 1
ATOM 947 C CA . ASP A 1 121 ? -9.463 5.837 3.911 1.00 96.50 121 ASP A CA 1
ATOM 948 C C . ASP A 1 121 ? -9.553 6.912 5.000 1.00 96.50 121 ASP A C 1
ATOM 950 O O . ASP A 1 121 ? -10.556 7.625 5.113 1.00 96.50 121 ASP A O 1
ATOM 954 N N . VAL A 1 122 ? -8.490 7.044 5.795 1.00 96.06 122 VAL A N 1
ATOM 955 C CA . VAL A 1 122 ? -8.464 7.963 6.940 1.00 96.06 122 VAL A CA 1
ATOM 956 C C . VAL A 1 122 ? -8.416 9.436 6.530 1.00 96.06 122 VAL A C 1
ATOM 958 O O . VAL A 1 122 ? -8.679 10.296 7.369 1.00 96.06 122 VAL A O 1
ATOM 961 N N . SER A 1 123 ? -8.149 9.759 5.258 1.00 96.31 123 SER A N 1
ATOM 962 C CA . SER A 1 123 ? -8.196 11.144 4.762 1.00 96.31 123 SER A CA 1
ATOM 963 C C . SER A 1 123 ? -9.576 11.784 4.966 1.00 96.31 123 SER A C 1
ATOM 965 O O . SER A 1 123 ? -9.669 12.941 5.379 1.00 96.31 123 SER A O 1
ATOM 967 N N . GLY A 1 124 ? -10.662 11.020 4.789 1.00 95.44 124 GLY A N 1
ATOM 968 C CA . GLY A 1 124 ? -12.022 11.491 5.065 1.00 95.44 124 GLY A CA 1
ATOM 969 C C . GLY A 1 124 ? -12.267 11.754 6.555 1.00 95.44 124 GLY A C 1
ATOM 970 O O . GLY A 1 124 ? -12.896 12.749 6.919 1.00 95.44 124 GLY A O 1
ATOM 971 N N . ASN A 1 125 ? -11.723 10.902 7.431 1.00 94.56 125 ASN A N 1
ATOM 972 C CA . ASN A 1 125 ? -11.799 11.087 8.882 1.00 94.56 125 ASN A CA 1
ATOM 973 C C . ASN A 1 125 ? -11.034 12.338 9.336 1.00 94.56 125 ASN A C 1
ATOM 975 O O . ASN A 1 125 ? -11.553 13.100 10.150 1.00 94.56 125 ASN A O 1
ATOM 979 N N . LEU A 1 126 ? -9.837 12.571 8.788 1.00 96.69 126 LEU A N 1
ATOM 980 C CA . LEU A 1 126 ? -9.044 13.776 9.049 1.00 96.69 126 LEU A CA 1
ATOM 981 C C . LEU A 1 126 ? -9.802 15.033 8.616 1.00 96.69 126 LEU A C 1
ATOM 983 O O . LEU A 1 126 ? -9.962 15.958 9.413 1.00 96.69 126 LEU A O 1
ATOM 987 N N . GLN A 1 127 ? -10.368 15.032 7.405 1.00 96.88 127 GLN A N 1
ATOM 988 C CA . GLN A 1 127 ? -11.173 16.152 6.920 1.00 96.88 127 GLN A CA 1
ATOM 989 C C . GLN A 1 127 ? -12.366 16.440 7.841 1.00 96.88 127 GLN A C 1
ATOM 991 O O . GLN A 1 127 ? -12.628 17.594 8.180 1.00 96.88 127 GLN A O 1
ATOM 996 N N . GLN A 1 128 ? -13.082 15.398 8.274 1.00 97.31 128 GLN A N 1
ATOM 997 C CA . GLN A 1 128 ? -14.219 15.542 9.184 1.00 97.31 128 GLN A CA 1
ATOM 998 C C . GLN A 1 128 ? -13.805 16.099 10.555 1.00 97.31 128 GLN A C 1
ATOM 1000 O O . GLN A 1 128 ? -14.573 16.837 11.172 1.00 97.31 128 GLN A O 1
ATOM 1005 N N . ALA A 1 129 ? -12.598 15.774 11.019 1.00 95.94 129 ALA A N 1
ATOM 1006 C CA . ALA A 1 129 ? -12.028 16.294 12.258 1.00 95.94 129 ALA A CA 1
ATOM 1007 C C . ALA A 1 129 ? -11.499 17.741 12.140 1.00 95.94 129 ALA A C 1
ATOM 1009 O O . ALA A 1 129 ? -11.080 18.316 13.145 1.00 95.94 129 ALA A O 1
ATOM 1010 N N . GLY A 1 130 ? -11.545 18.351 10.948 1.00 96.94 130 GLY A N 1
ATOM 1011 C CA . GLY A 1 130 ? -11.000 19.688 10.692 1.00 96.94 130 GLY A CA 1
ATOM 1012 C C . GLY A 1 130 ? -9.478 19.712 10.536 1.00 96.94 130 GLY A C 1
ATOM 1013 O O . GLY A 1 130 ? -8.859 20.751 10.755 1.00 96.94 130 GLY A O 1
ATOM 1014 N N . GLU A 1 131 ? -8.886 18.572 10.188 1.00 97.44 131 GLU A N 1
ATOM 1015 C CA . GLU A 1 131 ? -7.448 18.377 10.002 1.00 97.44 131 GLU A CA 1
ATOM 1016 C C . GLU A 1 131 ? -7.095 18.350 8.508 1.00 97.44 131 GLU A C 1
ATOM 1018 O O . GLU A 1 131 ? -7.977 18.288 7.648 1.00 97.44 131 GLU A O 1
ATOM 1023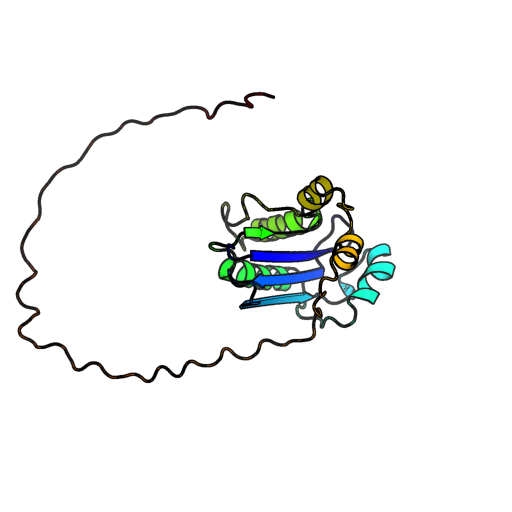 N N . ASP A 1 132 ? -5.800 18.390 8.186 1.00 96.94 132 ASP A N 1
ATOM 1024 C CA . ASP A 1 132 ? -5.326 18.245 6.807 1.00 96.94 132 ASP A CA 1
ATOM 1025 C C . ASP A 1 132 ? -5.550 16.800 6.317 1.00 96.94 132 ASP A C 1
ATOM 1027 O O . ASP A 1 132 ? -4.951 15.873 6.860 1.00 96.94 132 ASP A O 1
ATOM 1031 N N . PRO A 1 133 ? -6.388 16.560 5.293 1.00 96.19 133 PRO A N 1
ATOM 1032 C CA . PRO A 1 133 ? -6.610 15.210 4.782 1.00 96.19 133 PRO A CA 1
ATOM 1033 C C . PRO A 1 133 ? -5.420 14.659 3.988 1.00 96.19 133 PRO A C 1
ATOM 1035 O O . PRO A 1 133 ? -5.360 13.452 3.754 1.00 96.19 133 PRO A O 1
ATOM 1038 N N . THR A 1 134 ? -4.489 15.515 3.562 1.00 94.50 134 THR A N 1
ATOM 1039 C CA . THR A 1 134 ? -3.354 15.158 2.697 1.00 94.50 134 THR A CA 1
ATOM 1040 C C . THR A 1 134 ? -2.059 14.890 3.457 1.00 94.50 134 THR A C 1
ATOM 1042 O O . THR A 1 134 ? -1.087 14.419 2.873 1.00 94.50 134 THR A O 1
ATOM 1045 N N . SER A 1 135 ? -2.037 15.143 4.766 1.00 92.81 135 SER A N 1
ATOM 1046 C CA . SER A 1 135 ? -0.879 14.892 5.620 1.00 92.81 135 SER A CA 1
ATOM 1047 C C . SER A 1 135 ? -1.314 14.5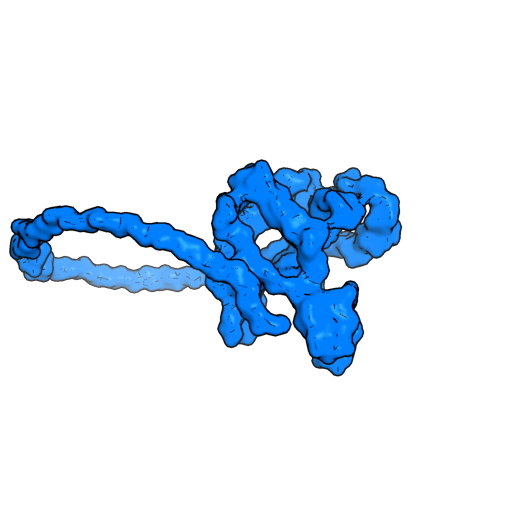06 7.028 1.00 92.81 135 SER A C 1
ATOM 1049 O O . SER A 1 135 ? -2.191 15.128 7.621 1.00 92.81 135 SER A O 1
ATOM 1051 N N . VAL A 1 136 ? -0.648 13.505 7.601 1.00 91.38 136 VAL A N 1
ATOM 1052 C CA . VAL A 1 136 ? -0.854 13.102 9.000 1.00 91.38 136 VAL A CA 1
ATOM 1053 C C . VAL A 1 136 ? 0.027 13.881 9.982 1.00 91.38 136 VAL A C 1
ATOM 1055 O O . VAL A 1 136 ? -0.233 13.851 11.185 1.00 91.38 136 VAL A O 1
ATOM 1058 N N . ASP A 1 137 ? 1.040 14.609 9.504 1.00 91.94 137 ASP A N 1
ATOM 1059 C CA . ASP A 1 137 ? 2.085 15.207 10.348 1.00 91.94 137 ASP A CA 1
ATOM 1060 C C . ASP A 1 137 ? 1.519 16.224 11.344 1.00 91.94 137 ASP A C 1
ATOM 1062 O O . ASP A 1 137 ? 1.884 16.241 12.525 1.00 91.94 137 ASP A O 1
ATOM 1066 N N . GLY A 1 138 ? 0.594 17.069 10.877 1.00 93.88 138 GLY A N 1
ATOM 1067 C CA . GLY A 1 138 ? -0.073 18.065 11.712 1.00 93.88 138 GLY A CA 1
ATOM 1068 C C . GLY A 1 138 ? -0.879 17.421 12.839 1.00 93.88 138 GLY A C 1
ATOM 1069 O O . GLY A 1 138 ? -0.762 17.835 13.995 1.00 93.88 138 GLY A O 1
ATOM 1070 N N . TYR A 1 139 ? -1.630 16.364 12.515 1.00 94.56 139 TYR A N 1
ATOM 1071 C CA . TYR A 1 139 ? -2.441 15.620 13.476 1.00 94.56 139 TYR A CA 1
ATOM 1072 C C . TYR A 1 139 ? -1.572 14.912 14.518 1.00 94.56 139 TYR A C 1
ATOM 1074 O O . TYR A 1 139 ? -1.785 15.060 15.721 1.00 94.56 139 TYR A O 1
ATOM 1082 N N . VAL A 1 140 ? -0.537 14.204 14.059 1.00 93.88 140 VAL A N 1
ATOM 1083 C CA . VAL A 1 140 ? 0.450 13.533 14.913 1.00 93.88 140 VAL A CA 1
ATOM 1084 C C . VAL A 1 140 ? 1.065 14.515 15.902 1.00 93.88 140 VAL A C 1
ATOM 1086 O O . VAL A 1 140 ? 1.083 14.249 17.103 1.00 93.88 140 VAL A O 1
ATOM 1089 N N . LYS A 1 141 ? 1.523 15.675 15.417 1.00 95.00 141 LYS A N 1
ATOM 1090 C CA . LYS A 1 141 ? 2.131 16.709 16.257 1.00 95.00 141 LYS A CA 1
ATOM 1091 C C . LYS A 1 141 ? 1.143 17.285 17.268 1.00 95.00 141 LYS A C 1
ATOM 1093 O O . LYS A 1 141 ? 1.495 17.443 18.432 1.00 95.00 141 LYS A O 1
ATOM 1098 N N . LYS A 1 142 ? -0.077 17.611 16.834 1.00 96.19 142 LYS A N 1
ATOM 1099 C CA . LYS A 1 142 ? -1.133 18.188 17.682 1.00 96.19 142 LYS A CA 1
ATOM 1100 C C . LYS A 1 142 ? -1.524 17.262 18.834 1.00 96.19 142 LYS A C 1
ATOM 1102 O O . LYS A 1 142 ? -1.825 17.744 19.921 1.00 96.19 142 LYS A O 1
ATOM 1107 N N . HIS A 1 143 ? -1.530 15.957 18.580 1.00 95.00 143 HIS A N 1
ATOM 1108 C CA . HIS A 1 143 ? -1.954 14.934 19.533 1.00 95.00 143 HIS A CA 1
ATOM 1109 C C . HIS A 1 143 ? -0.791 14.210 20.223 1.00 95.00 143 HIS A C 1
ATOM 1111 O O . HIS A 1 143 ? -1.029 13.228 20.921 1.00 95.00 143 HIS A O 1
ATOM 1117 N N . GLU A 1 144 ? 0.444 14.689 20.039 1.00 95.25 144 GLU A N 1
ATOM 1118 C CA . GLU A 1 144 ? 1.658 14.130 20.651 1.00 95.25 144 GLU A CA 1
ATOM 1119 C C . GLU A 1 144 ? 1.806 12.615 20.406 1.00 95.25 144 GLU A C 1
ATOM 1121 O O . GLU A 1 144 ? 2.243 11.853 21.271 1.00 95.25 144 GLU A O 1
ATOM 1126 N N . LEU A 1 145 ? 1.417 12.159 19.210 1.00 90.19 145 LEU A N 1
ATOM 1127 C CA . LEU A 1 145 ? 1.431 10.741 18.861 1.00 90.19 145 LEU A CA 1
ATOM 1128 C C . LEU A 1 145 ? 2.859 10.263 18.588 1.00 90.19 145 LEU A C 1
ATOM 1130 O O . LEU A 1 145 ? 3.634 10.912 17.884 1.00 90.19 145 LEU A O 1
ATOM 1134 N N . SER A 1 146 ? 3.203 9.078 19.096 1.00 85.69 146 SER A N 1
ATOM 1135 C CA . SER A 1 146 ? 4.470 8.433 18.760 1.00 85.69 146 SER A CA 1
ATOM 1136 C C . SER A 1 146 ? 4.410 7.856 17.344 1.00 85.69 146 SER A C 1
ATOM 1138 O O . SER A 1 146 ? 3.659 6.910 17.094 1.00 85.69 146 SER A O 1
ATOM 1140 N N . VAL A 1 147 ? 5.242 8.369 16.438 1.00 80.12 147 VAL A N 1
ATOM 1141 C CA . VAL A 1 147 ? 5.485 7.735 15.134 1.00 80.12 147 VAL A CA 1
ATOM 1142 C C . VAL A 1 147 ? 6.546 6.652 15.310 1.00 80.12 147 VAL A C 1
ATOM 1144 O O . VAL A 1 147 ? 7.639 6.914 15.813 1.00 80.12 147 VAL A O 1
ATOM 1147 N N . GLY A 1 148 ? 6.199 5.412 14.964 1.00 70.38 148 GLY A N 1
ATOM 1148 C CA . GLY A 1 148 ? 7.105 4.269 15.071 1.00 70.38 148 GLY A CA 1
ATOM 1149 C C . GLY A 1 148 ? 8.237 4.306 14.038 1.00 70.38 148 GLY A C 1
ATOM 1150 O O . GLY A 1 148 ? 8.131 4.957 13.005 1.00 70.38 148 GLY A O 1
ATOM 1151 N N . GLU A 1 149 ? 9.316 3.558 14.290 1.00 65.38 149 GLU A N 1
ATOM 1152 C CA . GLU A 1 149 ? 10.392 3.379 13.307 1.00 65.38 149 GLU A CA 1
ATOM 1153 C C . GLU A 1 149 ? 9.969 2.401 12.193 1.00 65.38 149 GLU A C 1
ATOM 1155 O O . GLU A 1 149 ? 9.613 1.238 12.457 1.00 65.38 149 GLU A O 1
ATOM 1160 N N . CYS A 1 150 ? 10.069 2.849 10.938 1.00 52.66 150 CYS A N 1
ATOM 1161 C CA . CYS A 1 150 ? 10.023 1.976 9.768 1.00 52.66 150 CYS A CA 1
ATOM 1162 C C . CYS A 1 150 ? 11.374 1.239 9.624 1.00 52.66 150 CYS A C 1
ATOM 1164 O O . CYS A 1 150 ? 12.431 1.806 9.878 1.00 52.66 150 CYS A O 1
ATOM 1166 N N . GLY A 1 151 ? 11.364 -0.053 9.282 1.00 48.59 151 GLY A N 1
ATOM 1167 C CA . GLY A 1 151 ? 12.577 -0.772 8.850 1.00 48.59 151 GLY A CA 1
ATOM 1168 C C . GLY A 1 151 ? 13.533 -1.373 9.904 1.00 48.59 151 GLY A C 1
ATOM 1169 O O . GLY A 1 151 ? 14.400 -2.148 9.513 1.00 48.59 151 GLY A O 1
ATOM 1170 N N . ARG A 1 152 ? 13.399 -1.127 11.222 1.00 36.94 152 ARG A N 1
ATOM 1171 C CA . ARG A 1 152 ? 14.425 -1.564 12.216 1.00 36.94 152 ARG A CA 1
ATOM 1172 C C . ARG A 1 152 ? 14.139 -2.792 13.089 1.00 36.94 152 ARG A C 1
ATOM 1174 O O . ARG A 1 152 ? 14.954 -3.130 13.947 1.00 36.94 152 ARG A O 1
ATOM 1181 N N . ARG A 1 153 ? 13.038 -3.519 12.890 1.00 37.91 153 ARG A N 1
ATOM 1182 C CA . ARG A 1 153 ? 12.779 -4.768 13.637 1.00 37.91 153 ARG A CA 1
ATOM 1183 C C . ARG A 1 153 ? 12.530 -5.934 12.690 1.00 37.91 153 ARG A C 1
ATOM 1185 O O . ARG A 1 153 ? 11.423 -6.105 12.192 1.00 37.91 153 ARG A O 1
ATOM 1192 N N . ASN A 1 154 ? 13.567 -6.750 12.490 1.00 35.84 154 ASN A N 1
ATOM 1193 C CA . ASN A 1 154 ? 13.399 -8.124 12.026 1.00 35.84 154 ASN A CA 1
ATOM 1194 C C . ASN A 1 154 ? 12.439 -8.837 12.981 1.00 35.84 154 ASN A C 1
ATOM 1196 O O . ASN A 1 154 ? 12.556 -8.682 14.200 1.00 35.84 154 ASN A O 1
ATOM 1200 N N . ALA A 1 155 ? 11.503 -9.601 12.416 1.00 34.62 155 ALA A N 1
ATOM 1201 C CA . ALA A 1 155 ? 10.583 -10.450 13.154 1.00 34.62 155 ALA A CA 1
ATOM 1202 C C . ALA A 1 155 ? 11.321 -11.164 14.296 1.00 34.62 155 ALA A C 1
ATOM 1204 O O . ALA A 1 155 ? 12.257 -11.933 14.060 1.00 34.62 155 ALA A O 1
ATOM 1205 N N . GLN A 1 156 ? 10.914 -10.916 15.544 1.00 29.42 156 GLN A N 1
ATOM 1206 C CA . GLN A 1 156 ? 11.286 -11.833 16.612 1.00 29.42 156 GLN A CA 1
ATOM 1207 C C . GLN A 1 156 ? 10.754 -13.212 16.208 1.00 29.42 156 GLN A C 1
ATOM 1209 O O . GLN A 1 156 ? 9.590 -13.310 15.803 1.00 29.42 156 GLN A O 1
ATOM 1214 N N . PRO A 1 157 ? 11.567 -14.280 16.276 1.00 30.78 157 PRO A N 1
ATOM 1215 C CA . PRO A 1 157 ? 11.060 -15.607 15.997 1.00 30.78 157 PRO A CA 1
ATOM 1216 C C . PRO A 1 157 ? 9.920 -15.856 16.976 1.00 30.78 157 PRO A C 1
ATOM 1218 O O . PRO A 1 157 ? 10.112 -15.710 18.187 1.00 30.78 157 PRO A O 1
ATOM 1221 N N . ALA A 1 158 ? 8.744 -16.186 16.430 1.00 35.28 158 ALA A N 1
ATOM 1222 C CA . ALA A 1 158 ? 7.565 -16.564 17.188 1.00 35.28 158 ALA A CA 1
ATOM 1223 C C . ALA A 1 158 ? 8.015 -17.400 18.382 1.00 35.28 158 ALA A C 1
ATOM 1225 O O . ALA A 1 158 ? 8.665 -18.438 18.202 1.00 35.28 158 ALA A O 1
ATOM 1226 N N . LEU A 1 159 ? 7.742 -16.900 19.591 1.00 32.00 159 LEU A N 1
ATOM 1227 C CA . LEU A 1 159 ? 8.040 -17.596 20.828 1.00 32.00 159 LEU A CA 1
ATOM 1228 C C . LEU A 1 159 ? 7.453 -18.997 20.657 1.00 32.00 159 LEU A C 1
ATOM 1230 O O . LEU A 1 159 ? 6.233 -19.161 20.641 1.00 32.00 159 LEU A O 1
ATOM 1234 N N . ARG A 1 160 ? 8.309 -20.003 20.416 1.00 33.78 160 ARG A N 1
ATOM 1235 C CA . ARG A 1 160 ? 7.878 -21.393 20.294 1.00 33.78 160 ARG A CA 1
ATOM 1236 C C . ARG A 1 160 ? 7.223 -21.711 21.622 1.00 33.78 160 ARG A C 1
ATOM 1238 O O . ARG A 1 160 ? 7.914 -22.015 22.596 1.00 33.78 160 ARG A O 1
ATOM 1245 N N . LEU A 1 161 ? 5.895 -21.642 21.660 1.00 35.34 161 LEU A N 1
ATOM 1246 C CA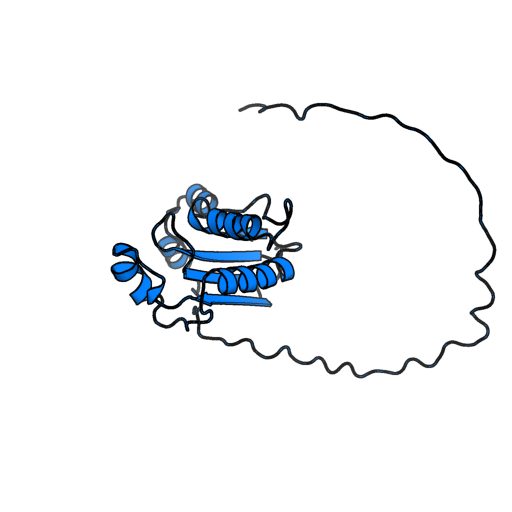 . LEU A 1 161 ? 5.112 -22.206 22.733 1.00 35.34 161 LEU A CA 1
ATOM 1247 C C . LEU A 1 161 ? 5.473 -23.688 22.701 1.00 35.34 161 LEU A C 1
ATOM 1249 O O . LEU A 1 161 ? 5.007 -24.446 21.847 1.00 35.34 161 LEU A O 1
ATOM 1253 N N . ARG A 1 162 ? 6.396 -24.099 23.576 1.00 35.53 162 ARG A N 1
ATOM 1254 C CA . ARG A 1 162 ? 6.645 -25.507 23.845 1.00 35.53 162 ARG A CA 1
ATOM 1255 C C . ARG A 1 162 ? 5.315 -26.034 24.362 1.00 35.53 162 ARG A C 1
ATOM 1257 O O . ARG A 1 162 ? 5.033 -25.936 25.554 1.00 35.53 162 ARG A O 1
ATOM 1264 N N . ARG A 1 163 ? 4.486 -26.579 23.467 1.00 38.28 163 ARG A N 1
ATOM 1265 C CA . ARG A 1 163 ? 3.395 -27.467 23.844 1.00 38.28 163 ARG A CA 1
ATOM 1266 C C . ARG A 1 163 ? 4.063 -28.591 24.623 1.00 38.28 163 ARG A C 1
ATOM 1268 O O . ARG A 1 163 ? 4.631 -29.511 24.041 1.00 38.28 163 ARG A O 1
ATOM 1275 N N . ARG A 1 164 ? 4.044 -28.501 25.955 1.00 39.50 164 ARG A N 1
ATOM 1276 C CA . ARG A 1 164 ? 4.164 -29.686 26.794 1.00 39.50 164 ARG A CA 1
ATOM 1277 C C . ARG A 1 164 ? 2.974 -30.543 26.399 1.00 39.50 164 ARG A C 1
ATOM 1279 O O . ARG A 1 164 ? 1.850 -30.278 26.810 1.00 39.50 164 ARG A O 1
ATOM 1286 N N . SER A 1 165 ? 3.225 -31.530 25.551 1.00 39.66 165 SER A N 1
ATOM 1287 C CA . SER A 1 165 ? 2.313 -32.629 25.304 1.00 39.66 165 SER A CA 1
ATOM 1288 C C . SER A 1 165 ? 2.078 -33.335 26.639 1.00 39.66 165 SER A C 1
ATOM 1290 O O . SER A 1 165 ? 2.814 -34.250 27.008 1.00 39.66 165 SER A O 1
ATOM 1292 N N . ARG A 1 166 ? 1.074 -32.893 27.404 1.00 44.31 166 ARG A N 1
ATOM 1293 C CA . ARG A 1 166 ? 0.406 -33.786 28.345 1.00 44.31 166 ARG A CA 1
ATOM 1294 C C . ARG A 1 166 ? -0.272 -34.830 27.468 1.00 44.31 166 ARG A C 1
ATOM 1296 O O . ARG A 1 166 ? -1.230 -34.515 26.770 1.00 44.31 166 ARG A O 1
ATOM 1303 N N . ARG A 1 167 ? 0.284 -36.043 27.442 1.00 39.12 167 ARG A N 1
ATOM 1304 C CA . ARG A 1 167 ? -0.436 -37.209 26.929 1.00 39.12 167 ARG A CA 1
ATOM 1305 C C . ARG A 1 167 ? -1.723 -37.305 27.741 1.00 39.12 167 ARG A C 1
ATOM 1307 O O . ARG A 1 167 ? -1.658 -37.490 28.954 1.00 39.12 167 ARG A O 1
ATOM 1314 N N . LEU A 1 168 ? -2.863 -37.125 27.087 1.00 50.19 168 LEU A N 1
ATOM 1315 C CA . LEU A 1 168 ? -4.118 -37.617 27.634 1.00 50.19 168 LEU A CA 1
ATOM 1316 C C . LEU A 1 168 ? -4.035 -39.154 27.622 1.00 50.19 168 LEU A C 1
ATOM 1318 O O . LEU A 1 168 ? -3.512 -39.711 26.649 1.00 50.19 168 LEU A O 1
ATOM 1322 N N . PRO A 1 169 ? -4.466 -39.842 28.691 1.00 50.91 169 PRO A N 1
ATOM 1323 C CA . PRO A 1 169 ? -4.575 -41.293 28.665 1.00 50.91 169 PRO A CA 1
ATOM 1324 C C . PRO A 1 169 ? -5.581 -41.713 27.578 1.00 50.91 169 PRO A C 1
ATOM 1326 O O . PRO A 1 169 ? -6.493 -40.940 27.266 1.00 50.91 169 PRO A O 1
ATOM 1329 N N . PRO A 1 170 ? -5.410 -42.896 26.963 1.00 51.12 170 PRO A N 1
ATOM 1330 C CA . PRO A 1 170 ? -6.347 -43.376 25.956 1.00 51.12 170 PRO A CA 1
ATOM 1331 C C . PRO A 1 170 ? -7.756 -43.517 26.558 1.00 51.12 170 PRO A C 1
ATOM 1333 O O . PRO A 1 170 ? -7.877 -43.829 27.746 1.00 51.12 170 PRO A O 1
ATOM 1336 N N . PRO A 1 171 ? -8.813 -43.276 25.763 1.00 52.22 171 PRO A N 1
ATOM 1337 C CA . PRO A 1 171 ? -10.183 -43.413 26.231 1.00 52.22 171 PRO A CA 1
ATOM 1338 C C . PRO A 1 171 ? -10.512 -44.876 26.545 1.00 52.22 171 PRO A C 1
ATOM 1340 O O . PRO A 1 171 ? -10.020 -45.799 25.894 1.00 52.22 171 PRO A O 1
ATOM 1343 N N . ASP A 1 172 ? -11.358 -45.052 27.556 1.00 53.56 172 ASP A N 1
ATOM 1344 C CA . ASP A 1 172 ? -11.873 -46.337 28.018 1.00 53.56 172 ASP A CA 1
ATOM 1345 C C . ASP A 1 172 ? -12.640 -47.056 26.882 1.00 53.56 172 ASP A C 1
ATOM 1347 O O . ASP A 1 172 ? -13.559 -46.461 26.299 1.00 53.56 172 ASP A O 1
ATOM 1351 N N . PRO A 1 173 ? -12.307 -48.322 26.551 1.00 45.59 173 PRO A N 1
ATOM 1352 C CA . PRO A 1 173 ? -12.992 -49.102 25.519 1.00 45.59 173 PRO A CA 1
ATOM 1353 C C . PRO A 1 173 ? -14.511 -49.237 25.707 1.00 45.59 173 PRO A C 1
ATOM 1355 O O . PRO A 1 173 ? -15.202 -49.612 24.761 1.00 45.59 173 PRO A O 1
ATOM 1358 N N . GLN A 1 174 ? -15.059 -48.929 26.889 1.00 47.09 174 GLN A N 1
ATOM 1359 C CA . GLN A 1 174 ? -16.491 -49.082 27.165 1.00 47.09 174 GLN A CA 1
ATOM 1360 C C . GLN A 1 174 ? -17.382 -47.886 26.777 1.00 47.09 174 GLN A C 1
ATOM 1362 O O . GLN A 1 174 ? -18.603 -48.012 26.833 1.00 47.09 174 GLN A O 1
ATOM 1367 N N . GLN A 1 175 ? -16.835 -46.754 26.312 1.00 48.16 175 GLN A N 1
ATOM 1368 C CA . GLN A 1 175 ? -17.652 -45.588 25.908 1.00 48.16 175 GLN A CA 1
ATOM 1369 C C . GLN A 1 175 ? -17.908 -45.442 24.397 1.00 48.16 175 GLN A C 1
ATOM 1371 O O . GLN A 1 175 ? -18.682 -44.577 23.991 1.00 48.16 175 GLN A O 1
ATOM 1376 N N . VAL A 1 176 ? -17.327 -46.296 23.549 1.00 42.50 176 VAL A N 1
ATOM 1377 C CA . VAL A 1 176 ? -17.441 -46.181 22.076 1.00 42.50 176 VAL A CA 1
ATOM 1378 C C . VAL A 1 176 ? -18.611 -47.004 21.497 1.00 42.50 176 VAL A C 1
ATOM 1380 O O . VAL A 1 176 ? -18.947 -46.877 20.324 1.00 42.50 176 VAL A O 1
ATOM 1383 N N . ALA A 1 177 ? -19.303 -47.804 22.315 1.00 40.03 177 ALA A N 1
ATOM 1384 C CA . ALA A 1 177 ? -20.324 -48.749 21.842 1.00 40.03 177 ALA A CA 1
ATOM 1385 C C . ALA A 1 177 ? -21.778 -48.225 21.825 1.00 40.03 177 ALA A C 1
ATOM 1387 O O . ALA A 1 177 ? -22.672 -48.946 21.393 1.00 40.03 177 ALA A O 1
ATOM 1388 N N . HIS A 1 178 ? -22.049 -46.981 22.233 1.00 41.09 178 HIS A N 1
ATOM 1389 C CA . HIS A 1 178 ? -23.412 -46.430 22.244 1.00 41.09 178 HIS A CA 1
ATOM 1390 C C . HIS A 1 178 ? -23.473 -45.040 21.614 1.00 41.09 178 HIS A C 1
ATOM 1392 O O . HIS A 1 178 ? -23.662 -44.050 22.312 1.00 41.09 178 HIS A O 1
ATOM 1398 N N . ARG A 1 179 ? -23.294 -44.963 20.291 1.00 40.09 179 ARG A N 1
ATOM 1399 C CA . ARG A 1 179 ? -23.789 -43.864 19.430 1.00 40.09 179 ARG A CA 1
ATOM 1400 C C . ARG A 1 179 ? -23.574 -44.204 17.952 1.00 40.09 179 ARG A C 1
ATOM 1402 O O . ARG A 1 179 ? -22.946 -43.480 17.194 1.00 40.09 179 ARG A O 1
ATOM 1409 N N . SER A 1 180 ? -24.088 -45.352 17.542 1.00 41.28 180 SER A N 1
ATOM 1410 C CA . SER A 1 180 ? -24.351 -45.642 16.137 1.00 41.28 180 SER A CA 1
ATOM 1411 C C . SER A 1 180 ? -25.658 -46.410 16.109 1.00 41.28 180 SER A C 1
ATOM 1413 O O . SER A 1 180 ? -25.700 -47.503 16.664 1.00 41.28 180 SER A O 1
ATOM 1415 N N . LEU A 1 181 ? -26.695 -45.773 15.553 1.00 38.59 181 LEU A N 1
ATOM 1416 C CA . LEU A 1 181 ? -28.017 -46.271 15.134 1.00 38.59 181 LEU A CA 1
ATOM 1417 C C . LEU A 1 181 ? -29.129 -45.318 15.605 1.00 38.59 181 LEU A C 1
ATOM 1419 O O . LEU A 1 181 ? -29.431 -45.224 16.791 1.00 38.59 181 LEU A O 1
ATOM 1423 N N . GLY A 1 182 ? -29.728 -44.632 14.628 1.00 31.47 182 GLY A N 1
ATOM 1424 C CA . GLY A 1 182 ? -30.764 -43.605 14.772 1.00 31.47 182 GLY A CA 1
ATOM 1425 C C . GLY A 1 182 ? -30.202 -42.257 14.308 1.00 31.47 182 GLY A C 1
ATOM 1426 O O . GLY A 1 182 ? -29.291 -41.742 14.933 1.00 31.47 182 GLY A O 1
ATOM 1427 N N . GLU A 1 183 ? -30.599 -41.641 13.201 1.00 34.94 183 GLU A N 1
ATOM 1428 C CA . GLU A 1 183 ? -31.834 -41.745 12.434 1.00 34.94 183 GLU A CA 1
ATOM 1429 C C . GLU A 1 183 ? -31.552 -41.392 10.966 1.00 34.94 183 GLU A C 1
ATOM 1431 O O . GLU A 1 183 ? -30.758 -40.510 10.641 1.00 34.94 183 GLU A O 1
ATOM 1436 N N . LEU A 1 184 ? -32.216 -42.121 10.076 1.00 34.38 184 LEU A N 1
ATOM 1437 C CA . LEU A 1 184 ? -32.197 -41.980 8.626 1.00 34.38 184 LEU A CA 1
ATOM 1438 C C . LEU A 1 184 ? -33.673 -41.848 8.231 1.00 34.38 184 LEU A C 1
ATOM 1440 O O . LEU A 1 184 ? -34.362 -42.860 8.300 1.00 34.38 184 LEU A O 1
ATOM 1444 N N . HIS A 1 185 ? -34.151 -40.633 7.921 1.00 34.56 185 HIS A N 1
ATOM 1445 C CA . HIS A 1 185 ? -35.420 -40.222 7.253 1.00 34.56 185 HIS A CA 1
ATOM 1446 C C . HIS A 1 185 ? -35.633 -38.722 7.612 1.00 34.56 185 HIS A C 1
ATOM 1448 O O . HIS A 1 185 ? -35.462 -38.381 8.770 1.00 34.56 185 HIS A O 1
ATOM 1454 N N . GLN A 1 186 ? -35.931 -37.729 6.760 1.00 34.56 186 GLN A N 1
ATOM 1455 C CA . GLN A 1 186 ? -36.821 -37.637 5.599 1.00 34.56 186 GLN A CA 1
ATOM 1456 C C . GLN A 1 186 ? -36.608 -36.307 4.819 1.00 34.56 186 GLN A C 1
ATOM 1458 O O . GLN A 1 186 ? -36.336 -35.273 5.415 1.00 34.56 186 GLN A O 1
ATOM 1463 N N . GLN A 1 187 ? -36.878 -36.370 3.504 1.00 32.31 187 GLN A N 1
ATOM 1464 C CA . GLN A 1 187 ? -37.560 -35.368 2.649 1.00 32.31 187 GLN A CA 1
ATOM 1465 C C . GLN A 1 187 ? -36.848 -34.072 2.159 1.00 32.31 187 GLN A C 1
ATOM 1467 O O . GLN A 1 187 ? -36.555 -33.141 2.897 1.00 32.31 187 GLN A O 1
ATOM 1472 N N . LYS A 1 188 ? -36.702 -33.989 0.822 1.00 34.72 188 LYS A N 1
ATOM 1473 C CA . LYS A 1 188 ? -36.723 -32.772 -0.039 1.00 34.72 188 LYS A CA 1
ATOM 1474 C C . LYS A 1 188 ? -38.191 -32.479 -0.468 1.00 34.72 188 LYS A C 1
ATOM 1476 O O . LYS A 1 188 ? -39.006 -33.372 -0.230 1.00 34.72 188 LYS A O 1
ATOM 1481 N N . PRO A 1 189 ? -38.557 -31.429 -1.258 1.00 46.53 189 PRO A N 1
ATOM 1482 C CA . PRO A 1 189 ? -37.906 -30.154 -1.648 1.00 46.53 189 PRO A CA 1
ATOM 1483 C C . PRO A 1 189 ? -38.829 -28.905 -1.485 1.00 46.53 189 PRO A C 1
ATOM 1485 O O . PRO A 1 189 ? -40.036 -29.036 -1.326 1.00 46.53 189 PRO A O 1
ATOM 1488 N N . SER A 1 190 ? -38.317 -27.678 -1.677 1.00 35.03 190 SER A N 1
ATOM 1489 C CA . SER A 1 190 ? -39.133 -26.584 -2.250 1.00 35.03 190 SER A CA 1
ATOM 1490 C C . SER A 1 190 ? -38.269 -25.434 -2.786 1.00 35.03 190 SER A C 1
ATOM 1492 O O . SER A 1 190 ? -37.354 -24.963 -2.115 1.00 35.03 190 SER A O 1
ATOM 1494 N N . ALA A 1 191 ? -38.577 -25.002 -4.008 1.00 37.19 191 ALA A N 1
ATOM 1495 C CA . ALA A 1 191 ? -37.966 -23.887 -4.716 1.00 37.19 191 ALA A CA 1
ATOM 1496 C C . ALA A 1 191 ? -38.899 -22.666 -4.705 1.00 37.19 191 ALA A C 1
ATOM 1498 O O . ALA A 1 191 ? -40.097 -22.830 -4.927 1.00 37.19 191 ALA A O 1
ATOM 1499 N N . ARG A 1 192 ? -38.339 -21.455 -4.579 1.00 33.22 192 ARG A N 1
ATOM 1500 C CA . ARG A 1 192 ? -38.564 -20.323 -5.503 1.00 33.22 192 ARG A CA 1
ATOM 1501 C C . ARG A 1 192 ? -37.616 -19.150 -5.193 1.00 33.22 192 ARG A C 1
ATOM 1503 O O . ARG A 1 192 ? -37.224 -18.988 -4.042 1.00 33.22 192 ARG A O 1
ATOM 1510 N N . PRO A 1 193 ? -37.249 -18.354 -6.214 1.00 45.94 193 PRO A N 1
ATOM 1511 C CA . PRO A 1 193 ? -36.313 -17.244 -6.097 1.00 45.94 193 PRO A CA 1
ATOM 1512 C C . PRO A 1 193 ? -37.047 -15.938 -5.765 1.00 45.94 193 PRO A C 1
ATOM 1514 O O . PRO A 1 193 ? -38.155 -15.706 -6.248 1.00 45.94 193 PRO A O 1
ATOM 1517 N N . SER A 1 194 ? -36.401 -15.048 -5.015 1.00 39.88 194 SER A N 1
ATOM 1518 C CA . SER A 1 194 ? -36.796 -13.640 -4.927 1.00 39.88 194 SER A CA 1
ATOM 1519 C C . SER A 1 194 ? -35.657 -12.761 -5.449 1.00 39.88 194 SER A C 1
ATOM 1521 O O . SER A 1 194 ? -34.696 -12.490 -4.733 1.00 39.88 194 SER A O 1
ATOM 1523 N N . GLY A 1 195 ? -35.775 -12.320 -6.707 1.00 33.91 195 GLY A N 1
ATOM 1524 C CA . GLY A 1 195 ? -35.349 -10.964 -7.078 1.00 33.91 195 GLY A CA 1
ATOM 1525 C C . GLY A 1 195 ? -36.291 -9.955 -6.394 1.00 33.91 195 GLY A C 1
ATOM 1526 O O . GLY A 1 195 ? -37.370 -10.336 -5.952 1.00 33.91 195 GLY A O 1
ATOM 1527 N N . THR A 1 196 ? -35.977 -8.675 -6.223 1.00 35.47 196 THR A N 1
ATOM 1528 C CA . THR A 1 196 ? -35.207 -7.783 -7.090 1.00 35.47 196 THR A CA 1
ATOM 1529 C C . THR A 1 196 ? -34.906 -6.490 -6.310 1.00 35.47 196 THR A C 1
ATOM 1531 O O . THR A 1 196 ? -35.730 -6.060 -5.510 1.00 35.47 196 THR A O 1
ATOM 1534 N N . ALA A 1 197 ? -33.761 -5.872 -6.624 1.00 37.25 197 ALA A N 1
ATOM 1535 C CA . ALA A 1 197 ? -33.399 -4.457 -6.456 1.00 37.25 197 ALA A CA 1
ATOM 1536 C C . ALA A 1 197 ? -33.387 -3.848 -5.039 1.00 37.25 197 ALA A C 1
ATOM 1538 O O . ALA A 1 197 ? -34.387 -3.343 -4.532 1.00 37.25 197 ALA A O 1
ATOM 1539 N N . LEU A 1 198 ? -32.175 -3.752 -4.479 1.00 35.97 198 LEU A N 1
ATOM 1540 C CA . LEU A 1 198 ? -31.835 -2.713 -3.512 1.00 35.97 198 LEU A CA 1
ATOM 1541 C C . LEU A 1 198 ? -32.047 -1.346 -4.183 1.00 35.97 198 LEU A C 1
ATOM 1543 O O . LEU A 1 198 ? -31.470 -1.055 -5.232 1.00 35.97 198 LEU A O 1
ATOM 1547 N N . SER A 1 199 ? -32.924 -0.556 -3.574 1.00 39.28 199 SER A N 1
ATOM 1548 C CA . SER A 1 199 ? -33.285 0.799 -3.966 1.00 39.28 199 SER A CA 1
ATOM 1549 C C . SER A 1 199 ? -32.049 1.674 -4.154 1.00 39.28 199 SER A C 1
ATOM 1551 O O . SER A 1 199 ? -31.219 1.797 -3.253 1.00 39.28 199 SER A O 1
ATOM 1553 N N . LEU A 1 200 ? -31.991 2.327 -5.316 1.00 39.06 200 LEU A N 1
ATOM 1554 C CA . LEU A 1 200 ? -31.187 3.515 -5.561 1.00 39.06 200 LEU A CA 1
ATOM 1555 C C . LEU A 1 200 ? -31.336 4.503 -4.396 1.00 39.06 200 LEU A C 1
ATOM 1557 O O . LEU A 1 200 ? -32.452 4.708 -3.916 1.00 39.06 200 LEU A O 1
ATOM 1561 N N . PHE A 1 201 ? -30.211 5.109 -4.003 1.00 44.69 201 PHE A N 1
ATOM 1562 C CA . PHE A 1 201 ? -30.096 6.455 -3.432 1.00 44.69 201 PHE A CA 1
ATOM 1563 C C . PHE A 1 201 ? -31.403 7.021 -2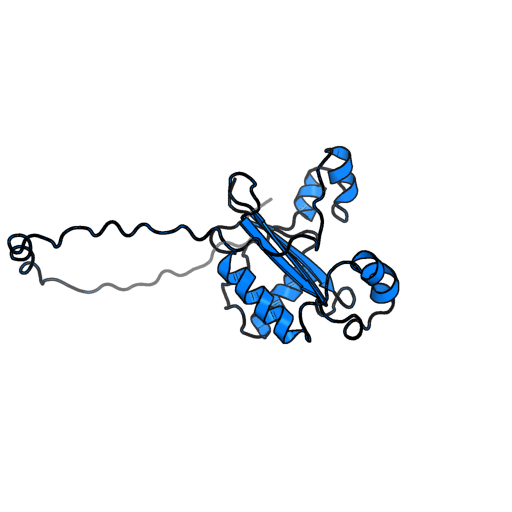.848 1.00 44.69 201 PHE A C 1
ATOM 1565 O O . PHE A 1 201 ? -32.139 7.741 -3.521 1.00 44.69 201 PHE A O 1
ATOM 1572 N N . ALA A 1 202 ? -31.677 6.715 -1.580 1.00 34.66 202 ALA A N 1
ATOM 1573 C CA . ALA A 1 202 ? -32.675 7.430 -0.795 1.00 34.66 202 ALA A CA 1
ATOM 1574 C C . ALA A 1 202 ? -31.931 8.379 0.160 1.00 34.66 202 ALA A C 1
ATOM 1576 O O . ALA A 1 202 ? -31.402 7.960 1.181 1.00 34.66 202 ALA A O 1
ATOM 1577 N N . GLN A 1 203 ? -31.703 9.614 -0.290 1.00 41.56 203 GLN A N 1
ATOM 1578 C CA . GLN A 1 203 ? -32.452 10.796 0.165 1.00 41.56 203 GLN A CA 1
ATOM 1579 C C . GLN A 1 203 ? -31.879 11.441 1.441 1.00 41.56 203 GLN A C 1
ATOM 1581 O O . GLN A 1 203 ? -32.430 11.274 2.528 1.00 41.56 203 GLN A O 1
ATOM 1586 N N . LYS A 1 204 ? -30.825 12.249 1.284 1.00 36.91 204 LYS A N 1
ATOM 1587 C CA . LYS A 1 204 ? -30.796 13.710 1.515 1.00 36.91 204 LYS A CA 1
ATOM 1588 C C . LYS A 1 204 ? -29.387 14.255 1.322 1.00 36.91 204 LYS A C 1
ATOM 1590 O O . LYS A 1 204 ? -28.436 13.534 1.684 1.00 36.91 204 LYS A O 1
#

Organism: NCBI:txid1802424

Radius of gyration: 24.37 Å; chains: 1; bounding box: 56×69×42 Å

Foldseek 3Di:
DWKAKEKDFDALPLQHAGQWMWIWIAHPVRDTPDIDIAHEPPVPRDRPCCNVPPCVVCVLADHDDHDRVRRLLVVLVVLQVGVPRHQYEYQPCPRGVVVSVVVCVVSVSADPPSDDVVHHHCLVVCVVVVHHSNDCPVVCVVVVHDDDDDHDDDDDPPPPPPPPPPPDPDDDPVPPPPDPDDDDDDDDDDDDDDDDDDDPDDDD